Protein AF-X1S6Y7-F1 (afdb_monomer_lite)

Secondary structure (DSSP, 8-state):
-TTTS--SHHHHHHHHHHHHHHHHHHHHHHHHHHHHHHHHTT-TTGGGS-HHHHHHHHHHHS--STTHHHHHHHHTSHHHHHHHHHHHHHHHHHHHHHHHHHH---PPPHHHHHHHHHTT-S-HHHHHHHHHHTT--HHHHHHHHHHTS-PPPHHHHHHHHHHHS-TT-THHHHHHH----HHHHHHHHHHTS----HHHHHHHT-

Organism: NCBI:txid412755

Radius of gyration: 36.01 Å; chains: 1; bounding box: 100×39×88 Å

pLDDT: mean 74.89, std 16.13, range [44.72, 95.88]

Foldseek 3Di:
DLLVPNPDPVSVVVNVVVVVLQVVQVVVCVVCLVVLLVVLVPQPPLVVDDPVLSVVSVCSNPVPDDCVVVLVVVCVDPVSVVVVCVSCVVSVVSVVVVCCVVVVLDADALVVLLVCVVVVNDDPVVSCVRVVSVPDDPVRSVVVSVVPPDDDDLLVQLLVLLVPHPVVCSPVSSVVRDDDDPVCVVVSNVVNDDDDDPVNVVVVVD

Sequence (206 aa):
MGVKSPETYGDYYWAMRVEADKVFDESIEDALSPLFSGLLSDIPDISELSAGTQNFIRTLAEPHSAGLAGFLQLTGAELGAELLKGALAPARAMLHRLNMSRSRETWLTSAEAITLSLRKKIPDEFFYELTAAEGYEDILADFKHESMQPYPSIPEIFTYARYHGDPYAPATEVWEHYDVAERDFGLWEWLGLQRLSTLQVQQMFR

Structure (mmCIF, N/CA/C/O backbone):
data_AF-X1S6Y7-F1
#
_entry.id   AF-X1S6Y7-F1
#
loop_
_atom_site.group_PDB
_atom_site.id
_atom_site.type_symbol
_atom_site.label_atom_id
_atom_site.label_alt_id
_atom_site.label_comp_id
_atom_site.label_asym_id
_atom_site.label_entity_id
_atom_site.label_seq_id
_atom_site.pdbx_PDB_ins_code
_atom_site.Cartn_x
_atom_site.Cartn_y
_atom_site.Cartn_z
_atom_site.occupancy
_atom_site.B_iso_or_equiv
_atom_site.auth_seq_id
_atom_site.auth_comp_id
_atom_site.auth_asym_id
_atom_site.auth_atom_id
_atom_site.pdbx_PDB_model_num
ATOM 1 N N . MET A 1 1 ? -40.417 18.924 51.922 1.00 50.25 1 MET A N 1
ATOM 2 C CA . MET A 1 1 ? -41.272 18.050 52.753 1.00 50.25 1 MET A CA 1
ATOM 3 C C . MET A 1 1 ? -42.424 17.411 51.966 1.00 50.25 1 MET A C 1
ATOM 5 O O . MET A 1 1 ? -42.792 16.312 52.342 1.00 50.25 1 MET A O 1
ATOM 9 N N . GLY A 1 2 ? -42.881 17.966 50.830 1.00 52.53 2 GLY A N 1
ATOM 10 C CA . GLY A 1 2 ? -44.025 17.424 50.066 1.00 52.53 2 GLY A CA 1
ATOM 11 C C . GLY A 1 2 ? -43.895 16.012 49.464 1.00 52.53 2 GLY A C 1
ATOM 12 O O . GLY A 1 2 ? -44.887 15.310 49.387 1.00 52.53 2 GLY A O 1
ATOM 13 N N . VAL A 1 3 ? -42.697 15.526 49.105 1.00 52.09 3 VAL A N 1
ATOM 14 C CA . VAL A 1 3 ? -42.542 14.160 48.534 1.00 52.09 3 VAL A CA 1
ATOM 15 C C . VAL A 1 3 ? -42.539 13.059 49.605 1.00 52.09 3 VAL A C 1
ATOM 17 O O . VAL A 1 3 ? -42.976 11.946 49.352 1.00 52.09 3 VAL A O 1
ATOM 20 N N . LYS A 1 4 ? -42.031 13.351 50.810 1.00 54.78 4 LYS A N 1
ATOM 21 C CA . LYS A 1 4 ? -41.928 12.370 51.911 1.00 54.78 4 LYS A CA 1
ATOM 22 C C . LYS A 1 4 ? -43.168 12.344 52.812 1.00 54.78 4 LYS A C 1
ATOM 24 O O . LYS A 1 4 ? -43.367 11.374 53.530 1.00 54.78 4 LYS A O 1
ATOM 29 N N . SER A 1 5 ? -43.951 13.420 52.802 1.00 52.75 5 SER A N 1
ATOM 30 C CA . SER A 1 5 ? -45.203 13.569 53.544 1.00 52.75 5 SER A CA 1
ATOM 31 C C . SER A 1 5 ? -46.116 14.509 52.747 1.00 52.75 5 SER A C 1
ATOM 33 O O . SER A 1 5 ? -46.092 15.717 52.992 1.00 52.75 5 SER A O 1
ATOM 35 N N . PRO A 1 6 ? -46.831 14.002 51.725 1.00 61.31 6 PRO A N 1
ATOM 36 C CA . PRO A 1 6 ? -47.686 14.833 50.884 1.00 61.31 6 PRO A CA 1
ATOM 37 C C . PRO A 1 6 ? -48.912 15.312 51.670 1.00 61.31 6 PRO A C 1
ATOM 39 O O . PRO A 1 6 ? -49.710 14.505 52.141 1.00 61.31 6 PRO A O 1
ATOM 42 N N . GLU A 1 7 ? -49.061 16.629 51.816 1.00 61.31 7 GLU A N 1
ATOM 43 C CA . GLU A 1 7 ? -50.177 17.256 52.547 1.00 61.31 7 GLU A CA 1
ATOM 44 C C . GLU A 1 7 ? -51.248 17.814 51.600 1.00 61.31 7 GLU A C 1
ATOM 46 O O . GLU A 1 7 ? -52.410 17.967 51.978 1.00 61.31 7 GLU A O 1
ATOM 51 N N . THR A 1 8 ? -50.879 18.087 50.347 1.00 66.94 8 THR A N 1
ATOM 52 C CA . THR A 1 8 ? -51.785 18.591 49.313 1.00 66.94 8 THR A CA 1
ATOM 53 C C . THR A 1 8 ? -51.863 17.639 48.121 1.00 66.94 8 THR A C 1
ATOM 55 O O . THR A 1 8 ? -50.970 16.827 47.880 1.00 66.94 8 THR A O 1
ATOM 58 N N . TYR A 1 9 ? -52.925 17.758 47.319 1.00 54.94 9 TYR A N 1
ATOM 59 C CA . TYR A 1 9 ? -53.060 16.986 46.078 1.00 54.94 9 TYR A CA 1
ATOM 60 C C . TYR A 1 9 ? -51.899 17.242 45.097 1.00 54.94 9 TYR A C 1
ATOM 62 O O . TYR A 1 9 ? -51.456 16.323 44.413 1.00 54.94 9 TYR A O 1
ATOM 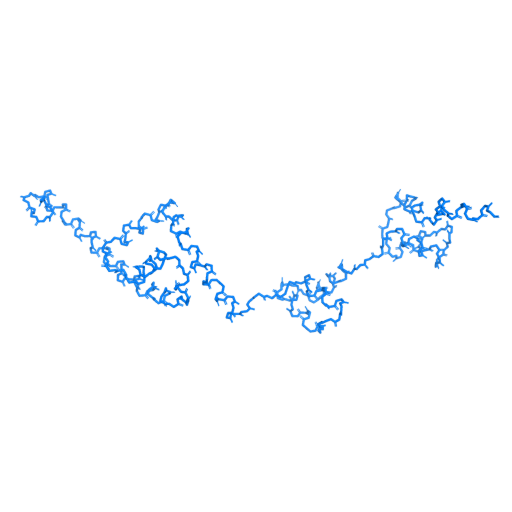70 N N . GLY A 1 10 ? -51.365 18.469 45.063 1.00 48.75 10 GLY A N 1
ATOM 71 C CA . GLY A 1 10 ? -50.189 18.809 44.257 1.00 48.75 10 GLY A CA 1
ATOM 72 C C . GLY A 1 10 ? -48.916 18.113 44.743 1.00 48.75 10 GLY A C 1
ATOM 73 O O . GLY A 1 10 ? -48.144 17.617 43.924 1.00 48.75 10 GLY A O 1
ATOM 74 N N . ASP A 1 11 ? -48.736 17.999 46.062 1.00 50.59 11 ASP A N 1
ATOM 75 C CA . ASP A 1 11 ? -47.621 17.253 46.654 1.00 50.59 11 ASP A CA 1
ATOM 76 C C . ASP A 1 11 ? -47.738 15.750 46.390 1.00 50.59 11 ASP A C 1
ATOM 78 O O . ASP A 1 11 ? -46.742 15.110 46.065 1.00 50.59 11 ASP A O 1
ATOM 82 N N . TYR A 1 12 ? -48.952 15.195 46.465 1.00 53.16 12 TYR A N 1
ATOM 83 C CA . TYR A 1 12 ? -49.217 13.791 46.148 1.00 53.16 12 TYR A CA 1
ATOM 84 C C . TYR A 1 12 ? -48.953 13.481 44.671 1.00 53.16 12 TYR A C 1
ATOM 86 O O . TYR A 1 12 ? -48.248 12.527 44.361 1.00 53.16 12 TYR A O 1
ATOM 94 N N . TYR A 1 13 ? -49.451 14.310 43.749 1.00 47.00 13 TYR A N 1
ATOM 95 C CA . TYR A 1 13 ? -49.200 14.141 42.315 1.00 47.00 13 TYR A CA 1
ATOM 96 C C . TYR A 1 13 ? -47.703 14.212 41.985 1.00 47.00 13 TYR A C 1
ATOM 98 O O . TYR A 1 13 ? -47.195 13.416 41.196 1.00 47.00 13 TYR A O 1
ATOM 106 N N . TRP A 1 14 ? -46.978 15.135 42.619 1.00 44.72 14 TRP A N 1
ATOM 107 C CA . TRP A 1 14 ? -45.533 15.245 42.455 1.00 44.72 14 TRP A CA 1
ATOM 108 C C . TRP A 1 14 ? -44.780 14.056 43.066 1.00 44.72 14 TRP A C 1
ATOM 110 O O . TRP A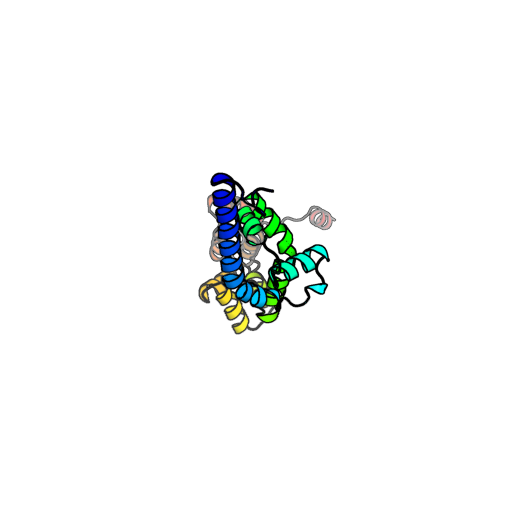 1 14 ? -43.856 13.537 42.444 1.00 44.72 14 TRP A O 1
ATOM 120 N N . ALA A 1 15 ? -45.198 13.576 44.240 1.00 53.88 15 ALA A N 1
ATOM 121 C CA . ALA A 1 15 ? -44.629 12.390 44.876 1.00 53.88 15 ALA A CA 1
ATOM 122 C C . ALA A 1 15 ? -44.826 11.131 44.019 1.00 53.88 15 ALA A C 1
ATOM 124 O O . ALA A 1 15 ? -43.857 10.424 43.756 1.00 53.88 15 ALA A O 1
ATOM 125 N N . MET A 1 16 ? -46.042 10.914 43.506 1.00 53.16 16 MET A N 1
ATOM 126 C CA . MET A 1 16 ? -46.370 9.789 42.624 1.00 53.16 16 MET A CA 1
ATOM 127 C C . MET A 1 16 ? -45.608 9.845 41.299 1.00 53.16 16 MET A C 1
ATOM 129 O O . MET A 1 16 ? -45.254 8.808 40.748 1.00 53.16 16 MET A O 1
ATOM 133 N N . ARG A 1 17 ? -45.326 11.046 40.779 1.00 45.50 17 ARG A N 1
ATOM 134 C CA . ARG A 1 17 ? -44.496 11.212 39.580 1.00 45.50 17 ARG A CA 1
ATOM 135 C C . ARG A 1 17 ? -43.037 10.834 39.837 1.00 45.50 17 ARG A C 1
ATOM 137 O O . ARG A 1 17 ? -42.470 10.091 39.052 1.00 45.50 17 ARG A O 1
ATOM 144 N N . VAL A 1 18 ? -42.466 11.270 40.961 1.00 60.31 18 VAL A N 1
ATOM 145 C CA . VAL A 1 18 ? -41.110 10.872 41.386 1.00 60.31 18 VAL A CA 1
ATOM 146 C C . VAL A 1 18 ? -41.023 9.365 41.654 1.00 60.31 18 VAL A C 1
ATOM 148 O O . VAL A 1 18 ? -39.987 8.753 41.421 1.00 60.31 18 VAL A O 1
ATOM 151 N N . GLU A 1 19 ? -42.094 8.757 42.157 1.00 57.53 19 GLU A N 1
ATOM 152 C CA . GLU A 1 19 ? -42.178 7.313 42.375 1.00 57.53 19 GLU A CA 1
ATOM 153 C C . GLU A 1 19 ? -42.286 6.538 41.053 1.00 57.53 19 GLU A C 1
ATOM 155 O O . GLU A 1 19 ? -41.586 5.547 40.875 1.00 57.53 19 GLU A O 1
ATO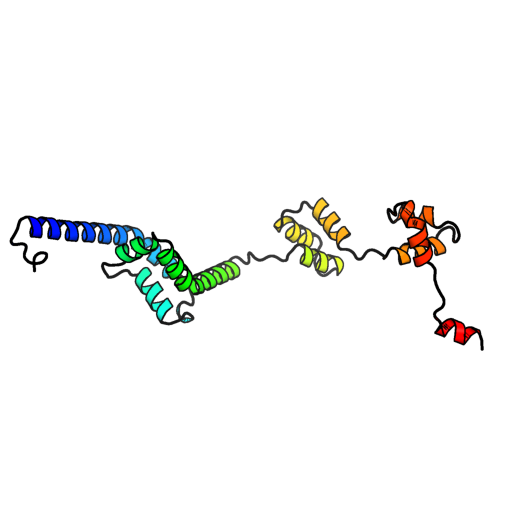M 160 N N . ALA A 1 20 ? -43.066 7.031 40.087 1.00 47.78 20 ALA A N 1
ATOM 161 C CA . ALA A 1 20 ? -43.131 6.464 38.741 1.00 47.78 20 ALA A CA 1
ATOM 162 C C . ALA A 1 20 ? -41.785 6.549 38.001 1.00 47.78 20 ALA A C 1
ATOM 164 O O . ALA A 1 20 ? -41.395 5.581 37.351 1.00 47.78 20 ALA A O 1
ATOM 165 N N . ASP A 1 21 ? -41.061 7.664 38.143 1.00 52.06 21 ASP A N 1
ATOM 166 C CA . ASP A 1 21 ? -39.723 7.830 37.565 1.00 52.06 21 ASP A CA 1
ATOM 167 C C . ASP A 1 21 ? -38.730 6.818 38.175 1.00 52.06 21 ASP A C 1
ATOM 169 O O . ASP A 1 21 ? -37.985 6.176 37.443 1.00 52.06 21 ASP A O 1
ATOM 173 N N . LYS A 1 22 ? -38.783 6.567 39.492 1.00 60.41 22 LYS A N 1
ATOM 174 C CA . LYS A 1 22 ? -37.958 5.527 40.142 1.00 60.41 22 LYS A CA 1
ATOM 175 C C . LYS A 1 22 ? -38.272 4.116 39.660 1.00 60.41 22 LYS A C 1
ATOM 177 O O . LYS A 1 22 ? -37.355 3.351 39.406 1.00 60.41 22 LYS A O 1
ATOM 182 N N . VAL A 1 23 ? -39.553 3.771 39.539 1.00 56.53 23 VAL A N 1
ATOM 183 C CA . VAL A 1 23 ? -39.973 2.444 39.057 1.00 56.53 23 VAL A CA 1
ATOM 184 C C . VAL A 1 23 ? -39.541 2.237 37.604 1.00 56.53 23 VAL A C 1
ATOM 186 O O . VAL A 1 23 ? -39.152 1.139 37.213 1.00 56.53 23 VAL A O 1
ATOM 189 N N . PHE A 1 24 ? -39.584 3.297 36.796 1.00 52.81 24 PHE A N 1
ATOM 190 C CA . PHE A 1 24 ? -39.089 3.261 35.427 1.00 52.81 24 PHE A CA 1
ATOM 191 C C . PHE A 1 24 ? -37.563 3.072 35.384 1.00 52.81 24 PHE A C 1
ATOM 193 O O . PHE A 1 24 ? -37.084 2.213 34.643 1.00 52.81 24 PHE A O 1
ATOM 200 N N . ASP A 1 25 ? -36.818 3.789 36.228 1.00 57.41 25 ASP A N 1
ATOM 201 C CA . ASP A 1 25 ? -35.365 3.654 36.372 1.00 57.41 25 ASP A CA 1
ATOM 202 C C . ASP A 1 25 ? -34.959 2.241 36.823 1.00 57.41 25 ASP A C 1
ATOM 204 O O . ASP A 1 25 ? -34.110 1.618 36.186 1.00 57.41 25 ASP A O 1
ATOM 208 N N . GLU A 1 26 ? -35.623 1.697 37.847 1.00 64.00 26 GLU A N 1
ATOM 209 C CA . GLU A 1 26 ? -35.424 0.326 38.342 1.00 64.00 26 GLU A CA 1
ATOM 210 C C . GLU A 1 26 ? -35.704 -0.710 37.241 1.00 64.00 26 GLU A C 1
ATOM 212 O O . GLU A 1 26 ? -34.938 -1.653 37.065 1.00 64.00 26 GLU A O 1
ATOM 217 N N . SER A 1 27 ? -36.743 -0.505 36.422 1.00 57.00 27 SER A N 1
ATOM 218 C CA . SER A 1 27 ? -37.071 -1.422 35.320 1.00 57.00 27 SER A CA 1
ATOM 219 C C . SER A 1 27 ? -36.039 -1.421 34.182 1.00 57.00 27 SER A C 1
ATOM 221 O O . SER A 1 27 ? -35.796 -2.459 33.562 1.00 57.00 27 SER A O 1
ATOM 223 N N . ILE A 1 28 ? -35.415 -0.271 33.901 1.00 56.41 28 ILE A N 1
ATOM 224 C CA . ILE A 1 28 ? -34.335 -0.151 32.911 1.00 56.41 28 ILE A CA 1
ATOM 225 C C . ILE A 1 28 ? -33.048 -0.768 33.462 1.00 56.41 28 ILE A C 1
ATOM 227 O O . ILE A 1 28 ? -32.347 -1.472 32.731 1.00 56.41 28 ILE A O 1
ATOM 231 N N . GLU A 1 29 ? -32.749 -0.526 34.740 1.00 60.69 29 GLU A N 1
ATOM 232 C CA . GLU A 1 29 ? -31.619 -1.133 35.440 1.00 60.69 29 GLU A CA 1
ATOM 233 C C . GLU A 1 29 ? -31.757 -2.662 35.459 1.00 60.69 29 GLU A C 1
ATOM 235 O O . GLU A 1 29 ? -30.834 -3.342 35.016 1.00 60.69 29 GLU A O 1
ATOM 240 N N . ASP A 1 30 ? -32.911 -3.224 35.818 1.00 63.41 30 ASP A N 1
ATOM 241 C CA . ASP A 1 30 ? -33.148 -4.676 35.797 1.00 63.41 30 ASP A CA 1
ATOM 242 C C . ASP A 1 30 ? -33.007 -5.285 34.390 1.00 63.41 30 ASP A C 1
ATOM 244 O O . ASP A 1 30 ? -32.485 -6.392 34.228 1.00 63.41 30 ASP A O 1
ATOM 248 N N . ALA A 1 31 ? -33.440 -4.564 33.352 1.00 58.72 31 ALA A N 1
ATOM 249 C CA . ALA A 1 31 ? -33.365 -5.040 31.972 1.00 58.72 31 ALA A CA 1
ATOM 250 C C . ALA A 1 31 ? -31.938 -5.010 31.394 1.00 58.72 31 ALA A C 1
ATOM 252 O O . ALA A 1 31 ? -31.574 -5.884 30.604 1.00 58.72 31 ALA A O 1
ATOM 253 N N . LEU A 1 32 ? -31.129 -4.007 31.754 1.00 57.03 32 LEU A N 1
ATOM 254 C CA . LEU A 1 32 ? -29.806 -3.779 31.162 1.00 57.03 32 LEU A CA 1
ATOM 255 C C . LEU A 1 32 ? -28.644 -4.290 32.022 1.00 57.03 32 LEU A C 1
ATOM 257 O O . LEU A 1 32 ? -27.597 -4.636 31.469 1.00 57.03 32 LEU A O 1
ATOM 261 N N . SER A 1 33 ? -28.810 -4.382 33.344 1.00 60.97 33 SER A N 1
ATOM 262 C CA . SER A 1 33 ? -27.752 -4.824 34.268 1.00 60.97 33 SER A CA 1
ATOM 263 C C . SER A 1 33 ? -27.159 -6.187 33.909 1.00 60.97 33 SER A C 1
ATOM 265 O O . SER A 1 33 ? -25.934 -6.295 33.895 1.00 60.97 33 SER A O 1
ATOM 267 N N . PRO A 1 34 ? -27.946 -7.218 33.535 1.00 63.03 34 PRO A N 1
ATOM 268 C CA . PRO A 1 34 ? -27.376 -8.508 33.144 1.00 63.03 34 PRO A CA 1
ATOM 269 C C . PRO A 1 34 ? -26.492 -8.422 31.888 1.00 63.03 34 PRO A C 1
ATOM 271 O O . PRO A 1 34 ? -25.506 -9.149 31.777 1.00 63.03 34 PRO A O 1
ATOM 274 N N . LEU A 1 35 ? -26.816 -7.520 30.951 1.00 59.81 35 LEU A N 1
ATOM 275 C CA . LEU A 1 35 ? -26.062 -7.322 29.708 1.00 59.81 35 LEU A CA 1
ATOM 276 C C . LEU A 1 35 ? -24.744 -6.581 29.959 1.00 59.81 35 LEU A C 1
ATOM 278 O O . LEU A 1 35 ? -23.706 -6.975 29.427 1.00 59.81 35 LEU A O 1
ATOM 282 N N . PHE A 1 36 ? -24.770 -5.528 30.782 1.00 60.03 36 PHE A N 1
ATOM 283 C CA . PHE A 1 36 ? -23.562 -4.791 31.157 1.00 60.03 36 PHE A CA 1
ATOM 284 C C . PHE A 1 36 ? -22.648 -5.609 32.059 1.00 60.03 36 PHE A C 1
ATOM 286 O O . PHE A 1 36 ? -21.441 -5.607 31.835 1.00 60.03 36 PHE A O 1
ATOM 293 N N . SER A 1 37 ? -23.215 -6.340 33.021 1.00 62.50 37 SER A N 1
ATOM 294 C CA . SER A 1 37 ? -22.464 -7.234 33.895 1.00 62.50 37 SER A CA 1
ATOM 295 C C . SER A 1 37 ? -21.666 -8.238 33.065 1.00 62.50 37 SER A C 1
ATOM 297 O O . SER A 1 37 ? -20.447 -8.230 33.161 1.00 62.50 37 SER A O 1
ATOM 299 N N . GLY A 1 38 ? -22.301 -8.978 32.146 1.00 61.16 38 GLY A N 1
ATOM 300 C CA . GLY A 1 38 ? -21.597 -9.964 31.315 1.00 61.16 38 GLY A CA 1
ATOM 301 C C . GLY A 1 38 ? -20.576 -9.377 30.328 1.00 61.16 38 GLY A C 1
ATOM 302 O O . GLY A 1 38 ? -19.554 -10.000 30.062 1.00 61.16 38 GLY A O 1
ATOM 303 N N . LEU A 1 39 ? -20.814 -8.180 29.779 1.00 60.81 39 LEU A N 1
ATOM 304 C CA . LEU A 1 39 ? -19.886 -7.548 28.829 1.00 60.81 39 LEU A CA 1
ATOM 305 C C . LEU A 1 39 ? -18.677 -6.899 29.528 1.00 60.81 39 LEU A C 1
ATOM 307 O O . LEU A 1 39 ? -17.576 -6.883 28.977 1.00 60.81 39 LEU A O 1
ATOM 311 N N . LEU A 1 40 ? -18.889 -6.313 30.711 1.00 62.88 40 LEU A N 1
ATOM 312 C CA . LEU A 1 40 ? -17.894 -5.504 31.418 1.00 62.88 40 LEU A CA 1
ATOM 313 C C . LEU A 1 40 ? -17.129 -6.291 32.491 1.00 62.88 40 LEU A C 1
ATOM 315 O O . LEU A 1 40 ? -15.978 -5.945 32.761 1.00 62.88 40 LEU A O 1
ATOM 319 N N . SER A 1 41 ? -17.713 -7.345 33.079 1.00 64.06 41 SER A N 1
ATOM 320 C CA . SER A 1 41 ? -17.010 -8.244 34.016 1.00 64.06 41 SER A CA 1
ATOM 321 C C . SER A 1 41 ? -15.845 -8.972 33.356 1.00 64.06 41 SER A C 1
ATOM 323 O O . SER A 1 41 ? -14.853 -9.289 34.008 1.00 64.06 41 SER A O 1
ATOM 325 N N . ASP A 1 42 ? -15.972 -9.202 32.052 1.00 60.94 42 ASP A N 1
ATOM 326 C CA . ASP A 1 42 ? -15.071 -10.020 31.253 1.00 60.94 42 ASP A CA 1
ATOM 327 C C . ASP A 1 42 ? -14.002 -9.191 30.537 1.00 60.94 42 ASP A C 1
ATOM 329 O O . ASP A 1 42 ? -13.339 -9.705 29.640 1.00 60.94 42 ASP A O 1
ATOM 333 N N . ILE A 1 43 ? -13.810 -7.916 30.902 1.00 63.22 43 ILE A N 1
ATOM 334 C CA . ILE A 1 43 ? -12.679 -7.116 30.416 1.00 63.22 43 ILE A CA 1
ATOM 335 C C . ILE A 1 43 ? -11.439 -7.526 31.229 1.00 63.22 43 ILE A C 1
ATOM 337 O O . ILE A 1 43 ? -11.312 -7.117 32.389 1.00 63.22 43 ILE A O 1
ATOM 341 N N . PRO A 1 44 ? -10.501 -8.323 30.679 1.00 60.28 44 PRO A N 1
ATOM 342 C CA . PRO A 1 44 ? -9.267 -8.607 31.388 1.00 60.28 44 PRO A CA 1
ATOM 343 C C . PRO A 1 44 ? -8.435 -7.329 31.515 1.00 60.28 44 PRO A C 1
ATOM 345 O O . PRO A 1 44 ? -8.548 -6.395 30.720 1.00 60.28 44 PRO A O 1
ATOM 348 N N . ASP A 1 45 ? -7.614 -7.299 32.559 1.00 66.31 45 ASP A N 1
ATOM 349 C CA . ASP A 1 45 ? -6.669 -6.221 32.841 1.00 66.31 45 ASP A CA 1
ATOM 350 C C . ASP A 1 45 ? -7.310 -4.849 33.151 1.00 66.31 45 ASP A C 1
ATOM 352 O O . ASP A 1 45 ? -6.626 -3.830 33.109 1.00 66.31 45 ASP A O 1
ATOM 356 N N . ILE A 1 46 ? -8.587 -4.789 33.585 1.00 62.25 46 ILE A N 1
ATOM 357 C CA . ILE A 1 46 ? -9.208 -3.553 34.135 1.00 62.25 46 ILE A CA 1
ATOM 358 C C . ILE A 1 46 ? -8.294 -2.870 35.168 1.00 62.25 46 ILE A C 1
ATOM 360 O O . ILE A 1 46 ? -8.275 -1.643 35.258 1.00 62.25 46 ILE A O 1
ATOM 364 N N . SER A 1 47 ? -7.516 -3.643 35.930 1.00 65.81 47 SER A N 1
ATOM 365 C CA . SER A 1 47 ? -6.553 -3.140 36.915 1.00 65.81 47 SER A CA 1
ATOM 366 C C . SER A 1 47 ? -5.476 -2.206 36.345 1.00 65.81 47 SER A C 1
ATOM 368 O O . SER A 1 47 ? -4.872 -1.466 37.119 1.00 65.81 47 SER A O 1
ATOM 370 N N . GLU A 1 48 ? -5.229 -2.213 35.032 1.00 68.12 48 GLU A N 1
ATOM 371 C CA . GLU A 1 48 ? -4.277 -1.315 34.360 1.00 68.12 48 GLU A CA 1
ATOM 372 C C . GLU A 1 48 ? -4.867 0.072 34.049 1.00 68.12 48 GLU A C 1
ATOM 374 O O . GLU A 1 48 ? -4.135 1.012 33.732 1.00 68.12 48 GLU A O 1
ATOM 379 N N . LEU A 1 49 ? -6.190 0.231 34.149 1.00 65.50 49 LEU A N 1
ATOM 380 C CA . LEU A 1 49 ? -6.870 1.503 33.910 1.00 65.50 49 LEU A CA 1
ATOM 381 C C . LEU A 1 49 ? -6.693 2.470 35.088 1.00 65.50 49 LEU A C 1
ATOM 383 O O . LEU A 1 49 ? -6.383 2.075 36.209 1.00 65.50 49 LEU A O 1
ATOM 387 N N . SER A 1 50 ? -6.951 3.763 34.872 1.00 63.78 50 SER A N 1
ATOM 388 C CA . SER A 1 50 ? -6.969 4.729 35.979 1.00 63.78 50 SER A CA 1
ATOM 389 C C . SER A 1 50 ? -8.044 4.356 37.011 1.00 63.78 50 SER A C 1
ATOM 391 O O . SER A 1 50 ? -9.121 3.885 36.640 1.00 63.78 50 SER A O 1
ATOM 393 N N . ALA A 1 51 ? -7.797 4.604 38.301 1.00 69.88 51 ALA A N 1
ATOM 394 C CA . ALA A 1 51 ? -8.734 4.241 39.372 1.00 69.88 51 ALA A CA 1
ATOM 395 C C . ALA A 1 51 ? -10.155 4.811 39.161 1.00 69.88 51 ALA A C 1
ATOM 397 O O . ALA A 1 51 ? -11.144 4.154 39.479 1.00 69.88 51 ALA A O 1
ATOM 398 N N . GLY A 1 52 ? -10.270 6.006 38.566 1.00 63.12 52 GLY A N 1
ATOM 399 C CA . GLY A 1 52 ? -11.561 6.603 38.210 1.00 63.12 52 GLY A CA 1
ATOM 400 C C . GLY A 1 52 ? -12.308 5.811 37.132 1.00 63.12 52 GLY A C 1
ATOM 401 O O . GLY A 1 52 ? -13.505 5.574 37.264 1.00 63.12 52 GLY A O 1
ATOM 402 N N . THR A 1 53 ? -11.599 5.337 36.107 1.00 62.16 53 THR A N 1
ATOM 403 C CA . THR A 1 53 ? -12.161 4.498 35.037 1.00 62.16 53 THR A CA 1
ATOM 404 C C . THR A 1 53 ? -12.548 3.111 35.554 1.00 62.16 53 THR A C 1
ATOM 406 O O . THR A 1 53 ? -13.597 2.596 35.185 1.00 62.16 53 THR A O 1
ATOM 409 N N . GLN A 1 54 ? -11.744 2.526 36.449 1.00 66.44 54 GLN A N 1
ATOM 410 C CA . GLN A 1 54 ? -12.062 1.245 37.089 1.00 66.44 54 GLN A CA 1
ATOM 411 C C . GLN A 1 54 ? -13.343 1.330 37.920 1.00 66.44 54 GLN A C 1
ATOM 413 O O . GLN A 1 54 ? -14.218 0.474 37.796 1.00 66.44 54 GLN A O 1
ATOM 418 N N . ASN A 1 55 ? -13.466 2.379 38.739 1.00 70.12 55 ASN A N 1
ATOM 419 C CA . ASN A 1 55 ? -14.668 2.617 39.531 1.00 70.12 55 ASN A CA 1
ATOM 420 C C . ASN A 1 55 ? -15.879 2.843 38.629 1.00 70.12 55 ASN A C 1
ATOM 422 O O . ASN A 1 55 ? -16.929 2.270 38.878 1.00 70.12 55 ASN A O 1
ATOM 426 N N . PHE A 1 56 ? -15.724 3.610 37.551 1.00 68.06 56 PHE A N 1
ATOM 427 C CA . PHE A 1 56 ? -16.798 3.844 36.592 1.00 68.06 56 PHE A CA 1
ATOM 428 C C . PHE A 1 56 ? -17.293 2.551 35.921 1.00 68.06 56 PHE A C 1
ATOM 430 O O . PHE A 1 56 ? -18.492 2.292 35.913 1.00 68.06 56 PHE A O 1
ATOM 437 N N . ILE A 1 57 ? -16.384 1.709 35.414 1.00 66.81 57 ILE A N 1
ATOM 438 C CA . ILE A 1 57 ? -16.731 0.425 34.777 1.00 66.81 57 ILE A CA 1
ATOM 439 C C . ILE A 1 57 ? -17.404 -0.518 35.775 1.00 66.81 57 ILE A C 1
ATOM 441 O O . ILE A 1 57 ? -18.390 -1.161 35.433 1.00 66.81 57 ILE A O 1
ATOM 445 N N . ARG A 1 58 ? -16.910 -0.570 37.017 1.00 69.94 58 ARG A N 1
ATOM 446 C CA . ARG A 1 58 ? -17.495 -1.406 38.071 1.00 69.94 58 ARG A CA 1
ATOM 447 C C . ARG A 1 58 ? -18.900 -0.938 38.452 1.00 69.94 58 ARG A C 1
ATOM 449 O O . ARG A 1 58 ? -19.792 -1.765 38.560 1.00 69.94 58 ARG A O 1
ATOM 456 N N . THR A 1 59 ? -19.116 0.372 38.565 1.00 68.69 59 THR A N 1
ATOM 457 C CA . THR A 1 59 ? -20.444 0.959 38.809 1.00 68.69 59 THR A CA 1
ATOM 458 C C . THR A 1 59 ? -21.417 0.704 37.654 1.00 68.69 59 THR A C 1
ATOM 460 O O . THR A 1 59 ? -22.610 0.567 37.890 1.00 68.69 59 THR A O 1
ATOM 463 N N . LEU A 1 60 ? -20.934 0.623 36.409 1.00 65.75 60 LEU A N 1
ATOM 464 C CA . LEU A 1 60 ? -21.763 0.232 35.262 1.00 65.75 60 LEU A CA 1
ATOM 465 C C . LEU A 1 60 ? -22.054 -1.276 35.215 1.00 65.75 60 LEU A C 1
ATOM 467 O O . LEU A 1 60 ? -23.114 -1.669 34.739 1.00 65.75 60 LEU A O 1
ATOM 471 N N . ALA A 1 61 ? -21.121 -2.115 35.672 1.00 63.44 61 ALA A N 1
ATOM 472 C CA . ALA A 1 61 ? -21.291 -3.568 35.735 1.00 63.44 61 ALA A CA 1
ATOM 473 C C . ALA A 1 61 ? -22.221 -4.005 36.883 1.00 63.44 61 ALA A C 1
ATOM 475 O O . ALA A 1 61 ? -22.896 -5.026 36.769 1.00 63.44 61 ALA A O 1
ATOM 476 N N . GLU A 1 62 ? -22.257 -3.226 37.966 1.00 65.12 62 GLU A N 1
ATOM 477 C CA . GLU A 1 62 ? -23.094 -3.424 39.152 1.00 65.12 62 GLU A CA 1
ATOM 478 C C . GLU A 1 62 ? -23.781 -2.094 39.535 1.00 65.12 62 GLU A C 1
ATOM 480 O O . GLU A 1 62 ? -23.359 -1.415 40.482 1.00 65.12 62 GLU A O 1
ATOM 485 N N . PRO A 1 63 ? -24.818 -1.665 38.792 1.00 59.00 63 PRO A N 1
ATOM 486 C CA . PRO A 1 63 ? -25.527 -0.428 39.097 1.00 59.00 63 PRO A CA 1
ATOM 487 C C . PRO A 1 63 ? -26.350 -0.616 40.378 1.00 59.00 63 PRO A C 1
ATOM 489 O O . PRO A 1 63 ? -27.423 -1.204 40.383 1.00 59.00 63 PRO A O 1
ATOM 492 N N . HIS A 1 64 ? -25.820 -0.136 41.502 1.00 53.75 64 HIS A N 1
ATOM 493 C CA . HIS A 1 64 ? -26.466 -0.229 42.818 1.00 53.75 64 HIS A CA 1
ATOM 494 C C . HIS A 1 64 ? -27.105 1.090 43.290 1.00 53.75 64 HIS A C 1
ATOM 496 O O . HIS A 1 64 ? -27.343 1.266 44.487 1.00 53.75 64 HIS A O 1
ATOM 502 N N . SER A 1 65 ? -27.387 2.045 42.397 1.00 51.53 65 SER A N 1
ATOM 503 C CA . SER A 1 65 ? -28.053 3.289 42.801 1.00 51.53 65 SER A CA 1
ATOM 504 C C . SER A 1 65 ? -28.877 3.938 41.696 1.00 51.53 65 SER A C 1
ATOM 506 O O . SER A 1 65 ? -28.341 4.207 40.621 1.00 51.53 65 SER A O 1
ATOM 508 N N . ALA A 1 66 ? -30.101 4.342 42.056 1.00 51.69 66 ALA A N 1
ATOM 509 C CA . ALA A 1 66 ? -30.958 5.227 41.274 1.00 51.69 66 ALA A CA 1
ATOM 510 C C . ALA A 1 66 ? -30.168 6.448 40.769 1.00 51.69 66 ALA A C 1
ATOM 512 O O . ALA A 1 66 ? -29.736 7.301 41.553 1.00 51.69 66 ALA A O 1
ATOM 513 N N . GLY A 1 67 ? -29.942 6.500 39.458 1.00 54.56 67 GLY A N 1
ATOM 514 C CA . GLY A 1 67 ? -29.137 7.540 38.816 1.00 54.56 67 GLY A CA 1
ATOM 515 C C . GLY A 1 67 ? -28.504 7.118 37.493 1.00 54.56 67 GLY A C 1
ATOM 516 O O . GLY A 1 67 ? -28.144 7.996 36.704 1.00 54.56 67 GLY A O 1
ATOM 517 N N . LEU A 1 68 ? -28.422 5.812 37.203 1.00 58.84 68 LEU A N 1
ATOM 518 C CA . LEU A 1 68 ? -27.980 5.328 35.894 1.00 58.84 68 LEU A CA 1
ATOM 519 C C . LEU A 1 68 ? -28.916 5.832 34.794 1.00 58.84 68 LEU A C 1
ATOM 521 O O . LEU A 1 68 ? -28.445 6.311 33.770 1.00 58.84 68 LEU A O 1
ATOM 525 N N . ALA A 1 69 ? -30.226 5.806 35.023 1.00 53.72 69 ALA A N 1
ATOM 526 C CA . ALA A 1 69 ? -31.208 6.299 34.064 1.00 53.72 69 ALA A CA 1
ATOM 527 C C . ALA A 1 69 ? -31.108 7.815 33.812 1.00 53.72 69 ALA A C 1
ATOM 529 O O . ALA A 1 69 ? -31.187 8.249 32.664 1.00 53.72 69 ALA A O 1
ATOM 530 N N . GLY A 1 70 ? -30.833 8.624 34.843 1.00 57.00 70 GLY A N 1
ATOM 531 C CA . GLY A 1 70 ? -30.555 10.059 34.690 1.00 57.00 70 GLY A CA 1
ATOM 532 C C . GLY A 1 70 ? -29.246 10.338 33.938 1.00 57.00 70 GLY A C 1
ATOM 533 O O . GLY A 1 70 ? -29.172 11.245 33.109 1.00 57.00 70 GLY A O 1
ATOM 534 N N . PHE A 1 71 ? -28.217 9.519 34.166 1.00 57.22 71 PHE A N 1
ATOM 535 C CA . PHE A 1 71 ? -26.979 9.557 33.391 1.00 57.22 71 PHE A CA 1
ATOM 536 C C . PHE A 1 71 ? -27.197 9.108 31.936 1.00 57.22 71 PHE A C 1
ATOM 538 O O . PHE A 1 71 ? -26.724 9.776 31.020 1.00 57.22 71 PHE A O 1
ATOM 545 N N . LEU A 1 72 ? -27.980 8.053 31.697 1.00 56.25 72 LEU A N 1
ATOM 546 C CA . LEU A 1 72 ? -28.348 7.576 30.362 1.00 56.25 72 LEU A CA 1
ATOM 547 C C . LEU A 1 72 ? -29.200 8.608 29.604 1.00 56.25 72 LEU A C 1
ATOM 549 O O . LEU A 1 72 ? -28.958 8.855 28.422 1.00 56.25 72 LEU A O 1
ATOM 553 N N . GLN A 1 73 ? -30.126 9.292 30.282 1.00 54.94 73 GLN A N 1
ATOM 554 C CA . GLN A 1 73 ? -30.849 10.438 29.723 1.00 54.94 73 GLN A CA 1
ATOM 555 C C . GLN A 1 73 ? -29.894 11.559 29.297 1.00 54.94 73 GLN A C 1
ATOM 557 O O . GLN A 1 73 ? -30.047 12.105 28.205 1.00 54.94 73 GLN A O 1
ATOM 562 N N . LEU A 1 74 ? -28.875 11.871 30.107 1.00 54.47 74 LEU A N 1
ATOM 563 C CA . LEU A 1 74 ? -27.835 12.840 29.744 1.00 54.47 74 LEU A CA 1
ATOM 564 C C . LEU A 1 74 ? -26.964 12.354 28.576 1.00 54.47 74 LEU A C 1
ATOM 566 O O . LEU A 1 74 ? -26.566 13.173 27.751 1.00 54.47 74 LEU A O 1
ATOM 570 N N . THR A 1 75 ? -26.706 11.048 28.446 1.00 54.09 75 THR A N 1
ATOM 571 C CA . THR A 1 75 ? -26.029 10.482 27.261 1.00 54.09 75 THR A CA 1
ATOM 572 C C . THR A 1 75 ? -26.888 10.499 25.996 1.00 54.09 75 THR A C 1
ATOM 574 O O . THR A 1 75 ? -26.347 10.374 24.902 1.00 54.09 75 THR A O 1
ATOM 577 N N . GLY A 1 76 ? -28.202 10.719 26.116 1.00 52.59 76 GLY A N 1
ATOM 578 C CA . GLY A 1 76 ? -29.065 11.058 24.982 1.00 52.59 76 GLY A CA 1
ATOM 579 C C . GLY A 1 76 ? -28.765 12.443 24.389 1.00 52.59 76 GLY A C 1
ATOM 580 O O . GLY A 1 76 ? -29.131 12.706 23.245 1.00 52.59 76 GLY A O 1
ATOM 581 N N . ALA A 1 77 ? -28.073 13.316 25.133 1.00 58.56 77 ALA A N 1
ATOM 582 C CA . ALA A 1 77 ? -27.536 14.578 24.637 1.00 58.56 77 ALA A CA 1
ATOM 583 C C . ALA A 1 77 ? -26.077 14.417 24.168 1.00 58.56 77 ALA A C 1
ATOM 585 O O . ALA A 1 77 ? -25.270 13.732 24.798 1.00 58.56 77 ALA A O 1
ATOM 586 N N . GLU A 1 78 ? -25.716 15.114 23.088 1.00 55.06 78 GLU A N 1
ATOM 587 C CA . GLU A 1 78 ? -24.415 15.003 22.401 1.00 55.06 78 GLU A CA 1
ATOM 588 C C . GLU A 1 78 ? -23.205 15.207 23.337 1.00 55.06 78 GLU A C 1
ATOM 590 O O . GLU A 1 78 ? -22.218 14.477 23.263 1.00 55.06 78 GLU A O 1
ATOM 595 N N . LEU A 1 79 ? -23.313 16.132 24.297 1.00 52.59 79 LEU A N 1
ATOM 596 C CA . LEU A 1 79 ? -22.259 16.411 25.278 1.00 52.59 79 LEU A CA 1
ATOM 597 C C . LEU A 1 79 ? -22.068 15.273 26.298 1.00 52.59 79 LEU A C 1
ATOM 599 O O . LEU A 1 79 ? -20.937 14.976 26.682 1.00 52.59 79 LEU A O 1
ATOM 603 N N . GLY A 1 80 ? -23.149 14.615 26.730 1.00 57.28 80 GLY A N 1
ATOM 604 C CA . GLY A 1 80 ? -23.067 13.464 27.634 1.00 57.28 80 GLY A CA 1
ATOM 605 C C . GLY A 1 80 ? -22.496 12.231 26.935 1.00 57.28 80 GLY A C 1
ATOM 606 O O . GLY A 1 80 ? -21.660 11.530 27.507 1.00 57.28 80 GLY A O 1
ATOM 607 N N . ALA A 1 81 ? -22.881 12.012 25.674 1.00 60.16 81 ALA A N 1
ATOM 608 C CA . ALA A 1 81 ? -22.333 10.945 24.842 1.00 60.16 81 ALA A CA 1
ATOM 609 C C . ALA A 1 81 ? -20.815 11.094 24.628 1.00 60.16 81 ALA A C 1
ATOM 611 O O . ALA A 1 81 ? -20.079 10.113 24.750 1.00 60.16 81 ALA A O 1
ATOM 612 N N . GLU A 1 82 ? -20.321 12.309 24.363 1.00 58.75 82 GLU A N 1
ATOM 613 C CA . GLU A 1 82 ? -18.891 12.529 24.110 1.00 58.75 82 GLU A CA 1
ATOM 614 C C . GLU A 1 82 ? -18.040 12.388 25.386 1.00 58.75 82 GLU A C 1
ATOM 616 O O . GLU A 1 82 ? -16.960 11.796 25.346 1.00 58.75 82 GLU A O 1
ATOM 621 N N . LEU A 1 83 ? -18.543 12.834 26.546 1.00 60.06 83 LEU A N 1
ATOM 622 C CA . LEU A 1 83 ? -17.879 12.609 27.838 1.00 60.06 83 LEU A CA 1
ATOM 623 C C . LEU A 1 83 ? -17.798 11.117 28.190 1.00 60.06 83 LEU A C 1
ATOM 625 O O . LEU A 1 83 ? -16.740 10.641 28.606 1.00 60.06 83 LEU A O 1
ATOM 629 N N . LEU A 1 84 ? -18.887 10.370 27.980 1.00 62.38 84 LEU A N 1
ATOM 630 C CA . LEU A 1 84 ? -18.920 8.918 28.167 1.00 62.38 84 LEU A CA 1
ATOM 631 C C . LEU A 1 84 ? -17.897 8.223 27.260 1.00 62.38 84 LEU A C 1
ATOM 633 O O . LEU A 1 84 ? -17.096 7.405 27.714 1.00 62.38 84 LEU A O 1
ATOM 637 N N . LYS A 1 85 ? -17.905 8.571 25.971 1.00 66.25 85 LYS A N 1
ATOM 638 C CA . LYS A 1 85 ? -16.993 8.024 24.966 1.00 66.25 85 LYS A CA 1
ATOM 639 C C . LYS A 1 85 ? -15.534 8.312 25.315 1.00 66.25 85 LYS A C 1
ATOM 641 O O . LYS A 1 85 ? -14.706 7.413 25.190 1.00 66.25 85 LYS A O 1
ATOM 646 N N . GLY A 1 86 ? -15.226 9.519 25.792 1.00 65.44 86 GLY A N 1
ATOM 647 C CA . GLY A 1 86 ? -13.896 9.885 26.280 1.00 65.44 86 GLY A CA 1
ATOM 648 C C . GLY A 1 86 ? -13.472 9.072 27.506 1.00 65.44 86 GLY A C 1
ATOM 649 O O . GLY A 1 86 ? -12.371 8.524 27.527 1.00 65.44 86 GLY A O 1
ATOM 650 N N . ALA A 1 87 ? -14.355 8.926 28.498 1.00 63.09 87 ALA A N 1
ATOM 651 C CA . ALA A 1 87 ? -14.081 8.157 29.714 1.00 63.09 87 ALA A CA 1
ATOM 652 C C . ALA A 1 87 ? -13.866 6.656 29.441 1.00 63.09 87 ALA A C 1
ATOM 654 O O . ALA A 1 87 ? -13.028 6.022 30.086 1.00 63.09 87 ALA A O 1
ATOM 655 N N . LEU A 1 88 ? -14.591 6.096 28.467 1.00 66.81 88 LEU A N 1
ATOM 656 C CA . LEU A 1 88 ? -14.506 4.687 28.068 1.00 66.81 88 LEU A CA 1
ATOM 657 C C . LEU A 1 88 ? -13.449 4.403 26.993 1.00 66.81 88 LEU A C 1
ATOM 659 O O . LEU A 1 88 ? -13.176 3.234 26.711 1.00 66.81 88 LEU A O 1
ATOM 663 N N . ALA A 1 89 ? -12.833 5.428 26.395 1.00 71.56 89 ALA A N 1
ATOM 664 C CA . ALA A 1 89 ? -11.865 5.247 25.314 1.00 71.56 89 ALA A CA 1
ATOM 665 C C . ALA A 1 89 ? -10.704 4.295 25.679 1.00 71.56 89 ALA A C 1
ATOM 667 O O . ALA A 1 89 ? -10.403 3.415 24.867 1.00 71.56 89 ALA A O 1
ATOM 668 N N . PRO A 1 90 ? -10.091 4.370 26.881 1.00 67.94 90 PRO A N 1
ATOM 669 C CA . PRO A 1 90 ? -9.027 3.442 27.268 1.00 67.94 90 PRO A CA 1
ATOM 670 C C . PRO A 1 90 ? -9.503 1.986 27.362 1.00 67.94 90 PRO A C 1
ATOM 672 O O . PRO A 1 90 ? -8.857 1.089 26.825 1.00 67.94 90 PRO A O 1
ATOM 675 N N . ALA A 1 91 ? -10.668 1.748 27.971 1.00 61.50 91 ALA A N 1
ATOM 676 C CA . ALA A 1 91 ? -11.241 0.408 28.102 1.00 61.50 91 ALA A CA 1
ATOM 677 C C . ALA A 1 91 ? -11.612 -0.189 26.736 1.00 61.50 91 ALA A C 1
ATOM 679 O O . ALA A 1 91 ? -11.326 -1.354 26.466 1.00 61.50 91 ALA A O 1
ATOM 680 N N . ARG A 1 92 ? -12.160 0.632 25.828 1.00 66.62 92 ARG A N 1
ATOM 681 C CA . ARG A 1 92 ? -12.419 0.236 24.437 1.00 66.62 92 ARG A CA 1
ATOM 682 C C . ARG A 1 92 ? -11.130 -0.139 23.705 1.00 66.62 92 ARG A C 1
ATOM 684 O O . ARG A 1 92 ? -11.129 -1.116 22.963 1.00 66.62 92 ARG A O 1
ATOM 691 N N . ALA A 1 93 ? -10.043 0.608 23.901 1.00 71.75 93 ALA A N 1
ATOM 692 C CA . ALA A 1 93 ? -8.754 0.301 23.285 1.00 71.75 93 ALA A CA 1
ATOM 693 C C . ALA A 1 93 ? -8.167 -1.026 23.801 1.00 71.75 93 ALA A C 1
ATOM 695 O O . ALA A 1 93 ? -7.647 -1.810 23.006 1.00 71.75 93 ALA A O 1
ATOM 696 N N . MET A 1 94 ? -8.297 -1.310 25.102 1.00 63.78 94 MET A N 1
ATOM 697 C CA . MET A 1 94 ? -7.885 -2.591 25.687 1.00 63.78 94 MET A CA 1
ATOM 698 C C . MET A 1 94 ? -8.714 -3.751 25.138 1.00 63.78 94 MET A C 1
ATOM 700 O O . MET A 1 94 ? -8.140 -4.708 24.626 1.00 63.78 94 MET A O 1
ATOM 704 N N . LEU A 1 95 ? -10.045 -3.633 25.146 1.00 62.69 95 LEU A N 1
ATOM 705 C CA . LEU A 1 95 ? -10.951 -4.620 24.551 1.00 62.69 95 LEU A CA 1
ATOM 706 C C . LEU A 1 95 ? -10.637 -4.877 23.076 1.00 62.69 95 LEU A C 1
ATOM 708 O O . LEU A 1 95 ? -10.552 -6.026 22.649 1.00 62.69 95 LEU A O 1
ATOM 712 N N . HIS A 1 96 ? -10.399 -3.815 22.304 1.00 65.88 96 HIS A N 1
ATOM 713 C CA . HIS A 1 96 ? -9.995 -3.931 20.908 1.00 65.88 96 HIS A CA 1
ATOM 714 C C . HIS A 1 96 ? -8.671 -4.693 20.769 1.00 65.88 96 HIS A C 1
ATOM 716 O O . HIS A 1 96 ? -8.572 -5.606 19.955 1.00 65.88 96 HIS A O 1
ATOM 722 N N . ARG A 1 97 ? -7.654 -4.371 21.580 1.00 66.94 97 ARG A N 1
ATOM 723 C CA . ARG A 1 97 ? -6.358 -5.070 21.568 1.00 66.94 97 ARG A CA 1
ATOM 724 C C . ARG A 1 97 ? -6.491 -6.545 21.957 1.00 66.94 97 ARG A C 1
ATOM 726 O O . ARG A 1 97 ? -5.855 -7.383 21.329 1.00 66.94 97 ARG A O 1
ATOM 733 N N . LEU A 1 98 ? -7.288 -6.857 22.974 1.00 62.94 98 LEU A N 1
ATOM 734 C CA . LEU A 1 98 ? -7.545 -8.226 23.429 1.00 62.94 98 LEU A CA 1
ATOM 735 C C . LEU A 1 98 ? -8.286 -9.047 22.378 1.00 62.94 98 LEU A C 1
ATOM 737 O O . LEU A 1 98 ? -7.959 -10.213 22.170 1.00 62.94 98 LEU A O 1
ATOM 741 N N . ASN A 1 99 ? -9.254 -8.436 21.693 1.00 62.41 99 ASN A N 1
ATOM 742 C CA . ASN A 1 99 ? -9.920 -9.077 20.571 1.00 62.41 99 ASN A CA 1
ATOM 743 C C . ASN A 1 99 ? -8.908 -9.373 19.458 1.00 62.41 99 ASN A C 1
ATOM 745 O O . ASN A 1 99 ? -8.753 -10.526 19.078 1.00 62.41 99 ASN A O 1
ATOM 749 N N . MET A 1 100 ? -8.131 -8.368 19.039 1.00 65.19 100 MET A N 1
ATOM 750 C CA . MET A 1 100 ? -7.110 -8.510 17.993 1.00 65.19 100 MET A CA 1
ATOM 751 C C . MET A 1 100 ? -6.019 -9.533 18.343 1.00 65.19 100 MET A C 1
ATOM 753 O O . MET A 1 100 ? -5.538 -10.238 17.461 1.00 65.19 100 MET A O 1
ATOM 757 N N . SER A 1 101 ? -5.618 -9.655 19.613 1.00 62.19 101 SER A N 1
ATOM 758 C CA . SER A 1 101 ? -4.608 -10.637 20.030 1.00 62.19 101 SER A CA 1
ATOM 759 C C . SER A 1 101 ? -5.147 -12.069 20.069 1.00 62.19 101 SER A C 1
ATOM 761 O O . SER A 1 101 ? -4.401 -13.009 19.780 1.00 62.19 101 SER A O 1
ATOM 763 N N . ARG A 1 102 ? -6.435 -12.242 20.399 1.00 58.59 102 ARG A N 1
ATOM 764 C CA . ARG A 1 102 ? -7.122 -13.540 20.374 1.00 58.59 102 ARG A CA 1
ATOM 765 C C . ARG A 1 102 ? -7.447 -13.983 18.956 1.00 58.59 102 ARG A C 1
ATOM 767 O O . ARG A 1 102 ? -7.147 -15.119 18.604 1.00 58.59 102 ARG A O 1
ATOM 774 N N . SER A 1 103 ? -8.047 -13.103 18.162 1.00 67.00 103 SER A N 1
ATOM 775 C CA . SER A 1 103 ? -8.470 -13.418 16.801 1.00 67.00 103 SER A CA 1
ATOM 776 C C . SER A 1 103 ? -7.308 -13.418 15.812 1.00 67.00 103 SER A C 1
ATOM 778 O O . SER A 1 103 ? -7.375 -14.114 14.804 1.00 67.00 103 SER A O 1
ATOM 780 N N . ARG A 1 104 ? -6.222 -12.686 16.116 1.00 70.25 104 ARG A N 1
ATOM 781 C CA . ARG A 1 104 ? -5.076 -12.471 15.214 1.00 70.25 104 ARG A CA 1
ATOM 782 C C . ARG A 1 104 ? -5.536 -12.002 13.832 1.00 70.25 104 ARG A C 1
ATOM 784 O O . ARG A 1 104 ? -4.973 -12.381 12.813 1.00 70.25 104 ARG A O 1
ATOM 791 N N . GLU A 1 105 ? -6.570 -11.166 13.820 1.00 63.62 105 GLU A N 1
ATOM 792 C CA . GLU A 1 105 ? -7.218 -10.654 12.608 1.00 63.62 105 GLU A CA 1
ATOM 793 C C . GLU A 1 105 ? -6.348 -9.681 11.809 1.00 63.62 105 GLU A C 1
ATOM 795 O O . GLU A 1 105 ? -6.683 -9.355 10.675 1.00 63.62 105 GLU A O 1
ATOM 800 N N . THR A 1 106 ? -5.236 -9.195 12.366 1.00 72.81 106 THR A N 1
ATOM 801 C CA . THR A 1 106 ? -4.315 -8.329 11.623 1.00 72.81 106 THR A CA 1
ATOM 802 C C . THR A 1 106 ? -3.376 -9.172 10.767 1.00 72.81 106 THR A C 1
ATOM 804 O O . THR A 1 106 ? -2.450 -9.801 11.278 1.00 72.81 106 THR A O 1
ATOM 807 N N . TRP A 1 107 ? -3.624 -9.170 9.462 1.00 81.69 107 TRP A N 1
ATOM 808 C CA . TRP A 1 107 ? -2.801 -9.836 8.457 1.00 81.69 107 TRP A CA 1
ATOM 809 C C . TRP A 1 107 ? -1.746 -8.863 7.919 1.00 81.69 107 TRP A C 1
ATOM 811 O O . TRP A 1 107 ? -1.866 -7.648 8.095 1.00 81.69 107 TRP A O 1
ATOM 821 N N . LEU A 1 108 ? -0.697 -9.395 7.285 1.00 87.94 108 LEU A N 1
ATOM 822 C CA . LEU A 1 108 ? 0.213 -8.559 6.501 1.00 87.94 108 LEU A CA 1
ATOM 823 C C . LEU A 1 108 ? -0.570 -7.897 5.371 1.00 87.94 108 LEU A C 1
ATOM 825 O O . LEU A 1 108 ? -1.432 -8.530 4.762 1.00 87.94 108 LEU A O 1
ATOM 829 N N . THR A 1 109 ? -0.227 -6.650 5.070 1.00 90.38 109 THR A N 1
ATOM 830 C CA . THR A 1 109 ? -0.802 -5.972 3.911 1.00 90.38 109 THR A CA 1
ATOM 831 C C . THR A 1 109 ? -0.308 -6.609 2.615 1.00 90.38 109 THR A C 1
ATOM 833 O O . THR A 1 109 ? 0.790 -7.173 2.561 1.00 90.38 109 THR A O 1
ATOM 836 N N . SER A 1 110 ? -1.051 -6.455 1.522 1.00 88.69 110 SER A N 1
ATOM 837 C CA . SER A 1 110 ? -0.605 -6.930 0.204 1.00 88.69 110 SER A CA 1
ATOM 838 C C . SER A 1 110 ? 0.733 -6.312 -0.219 1.00 88.69 110 SER A C 1
ATOM 840 O O . SER A 1 110 ? 1.546 -6.989 -0.835 1.00 88.69 110 SER A O 1
ATOM 842 N N . ALA A 1 111 ? 1.024 -5.060 0.151 1.00 91.44 111 ALA A N 1
ATOM 843 C CA . ALA A 1 111 ? 2.314 -4.423 -0.135 1.00 91.44 111 ALA A CA 1
ATOM 844 C C . ALA A 1 111 ? 3.485 -5.089 0.621 1.00 91.44 111 ALA A C 1
ATOM 846 O O . ALA A 1 111 ? 4.577 -5.271 0.068 1.00 91.44 111 ALA A O 1
ATOM 847 N N . GLU A 1 112 ? 3.267 -5.485 1.877 1.00 93.69 112 GLU A N 1
ATOM 848 C CA . GLU A 1 112 ? 4.243 -6.246 2.666 1.00 93.69 112 GLU A CA 1
ATOM 849 C C . GLU A 1 112 ? 4.403 -7.669 2.122 1.00 93.69 112 GLU A C 1
ATOM 851 O O . GLU A 1 112 ? 5.533 -8.140 1.969 1.00 93.69 112 GLU A O 1
ATOM 856 N N . ALA A 1 113 ? 3.295 -8.321 1.754 1.00 93.12 113 ALA A N 1
ATOM 857 C CA . ALA A 1 113 ? 3.289 -9.638 1.123 1.00 93.12 113 ALA A CA 1
ATOM 858 C C . ALA A 1 113 ? 4.082 -9.634 -0.194 1.00 93.12 113 ALA A C 1
ATOM 860 O O . ALA A 1 113 ? 4.981 -10.454 -0.369 1.00 93.12 113 ALA A O 1
ATOM 861 N N . ILE A 1 114 ? 3.839 -8.655 -1.075 1.00 93.56 114 ILE A N 1
ATOM 862 C CA . ILE A 1 114 ? 4.590 -8.458 -2.326 1.00 93.56 114 ILE A CA 1
ATOM 863 C C . ILE A 1 114 ? 6.081 -8.275 -2.034 1.00 93.56 114 ILE A C 1
ATOM 865 O O . ILE A 1 114 ? 6.922 -8.932 -2.642 1.00 93.56 114 ILE A O 1
ATOM 869 N N . THR A 1 115 ? 6.430 -7.434 -1.057 1.00 94.50 115 THR A N 1
ATOM 870 C CA . THR A 1 115 ? 7.834 -7.197 -0.686 1.00 94.50 115 THR A CA 1
ATOM 871 C C . THR A 1 115 ? 8.532 -8.483 -0.234 1.00 94.50 115 THR A C 1
ATOM 873 O O . THR A 1 115 ? 9.704 -8.706 -0.552 1.00 94.50 115 THR A O 1
ATOM 876 N N . LEU A 1 116 ? 7.842 -9.331 0.528 1.00 94.81 116 LEU A N 1
ATOM 877 C CA . LEU A 1 116 ? 8.377 -10.611 0.985 1.00 94.81 116 LEU A CA 1
ATOM 878 C C . LEU A 1 116 ? 8.455 -11.640 -0.148 1.00 94.81 116 LEU A C 1
ATOM 880 O O . LEU A 1 116 ? 9.451 -12.367 -0.218 1.00 94.81 116 LEU A O 1
ATOM 884 N N . SER A 1 117 ? 7.458 -11.664 -1.035 1.00 94.56 117 SER A N 1
ATOM 885 C CA . SER A 1 117 ? 7.411 -12.528 -2.218 1.00 94.56 117 SER A CA 1
ATOM 886 C C . SER A 1 117 ? 8.575 -12.229 -3.168 1.00 94.56 117 SER A C 1
ATOM 888 O O . SER A 1 117 ? 9.394 -13.109 -3.441 1.00 94.56 117 SER A O 1
ATOM 890 N N . LEU A 1 118 ? 8.795 -10.951 -3.509 1.00 92.81 118 LEU A N 1
ATOM 891 C CA . LEU A 1 118 ? 9.934 -10.494 -4.322 1.00 92.81 118 LEU A CA 1
ATOM 892 C C . LEU A 1 118 ? 11.295 -10.924 -3.756 1.00 92.81 118 LEU A C 1
ATOM 894 O O . LEU A 1 118 ? 12.254 -11.161 -4.490 1.00 92.81 118 LEU A O 1
ATOM 898 N N . ARG A 1 119 ? 11.395 -11.035 -2.428 1.00 93.81 119 ARG A N 1
ATOM 899 C CA . ARG A 1 119 ? 12.614 -11.446 -1.714 1.00 93.81 119 ARG A CA 1
ATOM 900 C C . ARG A 1 119 ? 12.695 -12.953 -1.467 1.00 93.81 119 ARG A C 1
ATOM 902 O O . ARG A 1 119 ? 13.625 -13.392 -0.780 1.00 93.81 119 ARG A O 1
ATOM 909 N N . LYS A 1 120 ? 11.735 -13.731 -1.978 1.00 92.38 120 LYS A N 1
ATOM 910 C CA . LYS A 1 120 ? 11.591 -15.179 -1.764 1.00 92.38 120 LYS A CA 1
ATOM 911 C C . LYS A 1 120 ? 11.606 -15.551 -0.278 1.00 92.38 120 LYS A C 1
ATOM 913 O O . LYS A 1 120 ? 12.292 -16.485 0.138 1.00 92.38 120 LYS A O 1
ATOM 918 N N . LYS A 1 121 ? 10.933 -14.745 0.550 1.00 95.88 121 LYS A N 1
ATOM 919 C CA . LYS A 1 121 ? 10.844 -14.939 2.011 1.00 95.88 121 LYS A CA 1
ATOM 920 C C . LYS A 1 121 ? 9.555 -15.613 2.455 1.00 95.88 121 LYS A C 1
ATOM 922 O O . LYS A 1 121 ? 9.492 -16.053 3.598 1.00 95.88 121 LYS A O 1
ATOM 927 N N . ILE A 1 122 ? 8.576 -15.704 1.565 1.00 95.31 122 ILE A N 1
ATOM 928 C CA . ILE A 1 122 ? 7.320 -16.418 1.773 1.00 95.31 122 ILE A CA 1
ATOM 929 C C . ILE A 1 122 ? 7.058 -17.361 0.589 1.00 95.31 122 ILE A C 1
ATOM 931 O O . ILE A 1 122 ? 7.580 -17.098 -0.495 1.00 95.31 122 ILE A O 1
ATOM 935 N N . PRO A 1 123 ? 6.300 -18.452 0.788 1.00 94.81 123 PRO A N 1
ATOM 936 C CA . PRO A 1 123 ? 5.783 -19.281 -0.301 1.00 94.81 123 PRO A CA 1
ATOM 937 C C . PRO A 1 123 ? 4.706 -18.556 -1.121 1.00 94.81 123 PRO A C 1
ATOM 939 O O . PRO A 1 123 ? 3.991 -17.713 -0.578 1.00 94.81 123 PRO A O 1
ATOM 942 N N . ASP A 1 124 ? 4.535 -18.954 -2.383 1.00 92.56 124 ASP A N 1
ATOM 943 C CA . ASP A 1 124 ? 3.534 -18.378 -3.297 1.00 92.56 124 ASP A CA 1
ATOM 944 C C . ASP A 1 124 ? 2.100 -18.588 -2.784 1.00 92.56 124 ASP A C 1
ATOM 946 O O . ASP A 1 124 ? 1.293 -17.665 -2.802 1.00 92.56 124 ASP A O 1
ATOM 950 N N . GLU A 1 125 ? 1.801 -19.763 -2.221 1.00 93.62 125 GLU A N 1
ATOM 951 C CA . GLU A 1 125 ? 0.497 -20.049 -1.597 1.00 93.62 125 GLU A CA 1
ATOM 952 C C . GLU A 1 125 ? 0.158 -19.021 -0.508 1.00 93.62 125 GLU A C 1
ATOM 954 O O . GLU A 1 125 ? -0.942 -18.475 -0.472 1.00 93.62 125 GLU A O 1
ATOM 959 N N . PHE A 1 126 ? 1.139 -18.681 0.333 1.00 92.75 126 PHE A N 1
ATOM 960 C CA . PHE A 1 126 ? 0.946 -17.705 1.401 1.00 92.75 126 PHE A CA 1
ATOM 961 C C . PHE A 1 126 ? 0.807 -16.276 0.859 1.00 92.75 126 PHE A C 1
ATOM 963 O O . PHE A 1 126 ? 0.096 -15.457 1.433 1.00 92.75 126 PHE A O 1
ATOM 970 N N . PHE A 1 127 ? 1.456 -15.960 -0.263 1.00 94.31 127 PHE A N 1
ATOM 971 C CA . PHE A 1 127 ? 1.260 -14.689 -0.957 1.00 94.31 127 PHE A CA 1
ATOM 972 C C . PHE A 1 127 ? -0.183 -14.531 -1.470 1.00 94.31 127 PHE A C 1
ATOM 974 O O . PHE A 1 127 ? -0.796 -13.481 -1.243 1.00 94.31 127 PHE A O 1
ATOM 981 N N . TYR A 1 128 ? -0.745 -15.567 -2.100 1.00 93.94 128 TYR A N 1
ATOM 982 C CA . TYR A 1 128 ? -2.129 -15.535 -2.582 1.00 93.94 128 TYR A CA 1
ATOM 983 C C . TYR A 1 128 ? -3.137 -15.478 -1.429 1.00 93.94 128 TYR A C 1
ATOM 985 O O . TYR A 1 128 ? -4.075 -14.691 -1.487 1.00 93.94 128 TYR A O 1
ATOM 993 N N . GLU A 1 129 ? -2.908 -16.190 -0.321 1.00 91.06 129 GLU A N 1
ATOM 994 C CA . GLU A 1 129 ? -3.761 -16.075 0.874 1.00 91.06 129 GLU A CA 1
ATOM 995 C C . GLU A 1 129 ? -3.804 -14.642 1.436 1.00 91.06 129 GLU A C 1
ATOM 997 O O . GLU A 1 129 ? -4.879 -14.117 1.733 1.00 91.06 129 GLU A O 1
ATOM 1002 N N . LEU A 1 130 ? -2.643 -13.985 1.559 1.00 90.44 130 LEU A N 1
ATOM 1003 C CA . LEU A 1 130 ? -2.549 -12.615 2.077 1.00 90.44 130 LEU A CA 1
ATOM 1004 C C . LEU A 1 130 ? -3.210 -11.591 1.142 1.00 90.44 130 LEU A C 1
ATOM 1006 O O . LEU A 1 130 ? -3.844 -10.644 1.605 1.00 90.44 130 LEU A O 1
ATOM 1010 N N . THR A 1 131 ? -3.069 -11.758 -0.173 1.00 90.75 131 THR A N 1
ATOM 1011 C CA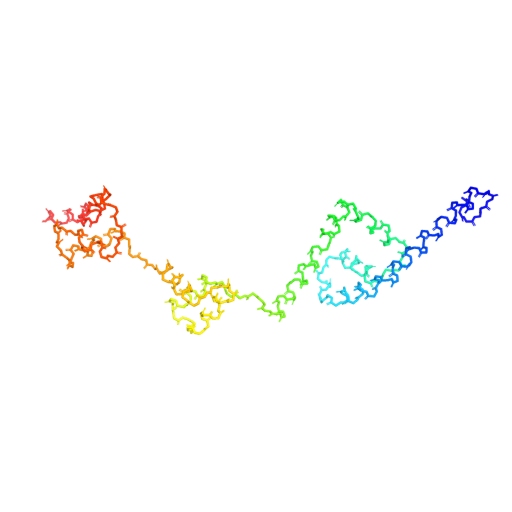 . THR A 1 131 ? -3.672 -10.841 -1.155 1.00 90.75 131 THR A CA 1
ATOM 1012 C C . THR A 1 131 ? -5.176 -11.074 -1.318 1.00 90.75 131 THR A C 1
ATOM 1014 O O . THR A 1 131 ? -5.931 -10.101 -1.397 1.00 90.75 131 THR A O 1
ATOM 1017 N N . ALA A 1 132 ? -5.634 -12.325 -1.245 1.00 87.88 132 ALA A N 1
ATOM 1018 C CA . ALA A 1 132 ? -7.051 -12.674 -1.208 1.00 87.88 132 ALA A CA 1
ATOM 1019 C C . ALA A 1 132 ? -7.752 -12.126 0.045 1.00 87.88 132 ALA A C 1
ATOM 1021 O O . ALA A 1 132 ? -8.895 -11.675 -0.041 1.00 87.88 132 ALA A O 1
ATOM 1022 N N . ALA A 1 133 ? -7.067 -12.085 1.194 1.00 84.62 133 ALA A N 1
ATOM 1023 C CA . ALA A 1 133 ? -7.596 -11.477 2.417 1.00 84.62 133 ALA A CA 1
ATOM 1024 C C . ALA A 1 133 ? -7.900 -9.970 2.264 1.00 84.62 133 ALA A C 1
ATOM 1026 O O . ALA A 1 133 ? -8.804 -9.456 2.921 1.00 84.62 133 ALA A O 1
ATOM 1027 N N . GLU A 1 134 ? -7.200 -9.264 1.367 1.00 86.06 134 GLU A N 1
ATOM 1028 C CA . GLU A 1 134 ? -7.503 -7.871 0.999 1.00 86.06 134 GLU A CA 1
ATOM 1029 C C . GLU A 1 134 ? -8.517 -7.738 -0.154 1.00 86.06 134 GLU A C 1
ATOM 1031 O O . GLU A 1 134 ? -8.890 -6.624 -0.526 1.00 86.06 134 GLU A O 1
ATOM 1036 N N . GLY A 1 135 ? -8.989 -8.857 -0.708 1.00 86.31 135 GLY A N 1
ATOM 1037 C CA . GLY A 1 135 ? -9.987 -8.896 -1.777 1.00 86.31 135 GLY A CA 1
ATOM 1038 C C . GLY A 1 135 ? -9.416 -8.857 -3.195 1.00 86.31 135 GLY A C 1
ATOM 1039 O O . GLY A 1 135 ? -10.168 -8.587 -4.133 1.00 86.31 135 GLY A O 1
ATOM 1040 N N . TYR A 1 136 ? -8.116 -9.110 -3.377 1.00 89.75 136 TYR A N 1
ATOM 1041 C CA . TYR A 1 136 ? -7.546 -9.301 -4.710 1.00 89.75 136 TYR A CA 1
ATOM 1042 C C . TYR A 1 136 ? -7.863 -10.702 -5.241 1.00 89.75 136 TYR A C 1
ATOM 1044 O O . TYR A 1 136 ? -7.753 -11.690 -4.524 1.00 89.75 136 TYR A O 1
ATOM 1052 N N . GLU A 1 137 ? -8.230 -10.778 -6.517 1.00 92.38 137 GLU A N 1
ATOM 1053 C CA . GLU A 1 137 ? -8.168 -12.022 -7.288 1.00 92.38 137 GLU A CA 1
ATOM 1054 C C . GLU A 1 137 ? -6.705 -12.334 -7.635 1.00 92.38 137 GLU A C 1
ATOM 1056 O O . GLU A 1 137 ? -5.919 -11.401 -7.811 1.00 92.38 137 GLU A O 1
ATOM 1061 N N . ASP A 1 138 ? -6.345 -13.611 -7.791 1.00 92.56 138 ASP A N 1
ATOM 1062 C CA . ASP A 1 138 ? -4.966 -14.056 -8.057 1.00 92.56 138 ASP A CA 1
ATOM 1063 C C . ASP A 1 138 ? -4.315 -13.303 -9.230 1.00 92.56 138 ASP A C 1
ATOM 1065 O O . ASP A 1 138 ? -3.195 -12.813 -9.119 1.00 92.56 138 ASP A O 1
ATOM 1069 N N . ILE A 1 139 ? -5.059 -13.086 -10.321 1.00 95.25 139 ILE A N 1
ATOM 1070 C CA . ILE A 1 139 ? -4.578 -12.329 -11.489 1.00 95.25 139 ILE A CA 1
ATOM 1071 C C . ILE A 1 139 ? -4.264 -10.867 -11.124 1.00 95.25 139 ILE A C 1
ATOM 1073 O O . ILE A 1 139 ? -3.283 -10.287 -11.588 1.00 95.25 139 ILE A O 1
ATOM 1077 N N . LEU A 1 140 ? -5.096 -10.241 -10.289 1.00 93.69 140 LEU A N 1
ATOM 1078 C CA . LEU A 1 140 ? -4.859 -8.871 -9.830 1.00 93.69 140 LEU A CA 1
ATOM 1079 C C . LEU A 1 140 ? -3.705 -8.811 -8.827 1.00 93.69 140 LEU A C 1
ATOM 1081 O O . LEU A 1 140 ? -2.987 -7.811 -8.797 1.00 93.69 140 LEU A O 1
ATOM 1085 N N . ALA A 1 141 ? -3.518 -9.860 -8.023 1.00 93.44 141 ALA A N 1
ATOM 1086 C CA . ALA A 1 141 ? -2.371 -9.999 -7.140 1.00 93.44 141 ALA A CA 1
ATOM 1087 C C . ALA A 1 141 ? -1.067 -10.079 -7.948 1.00 93.44 141 ALA A C 1
ATOM 1089 O O . ALA A 1 141 ? -0.119 -9.364 -7.616 1.00 93.44 141 ALA A O 1
ATOM 1090 N N . ASP A 1 142 ? -1.051 -10.840 -9.046 1.00 95.06 142 ASP A N 1
ATOM 1091 C CA . ASP A 1 142 ? 0.088 -10.938 -9.964 1.00 95.06 142 ASP A CA 1
ATOM 1092 C C . ASP A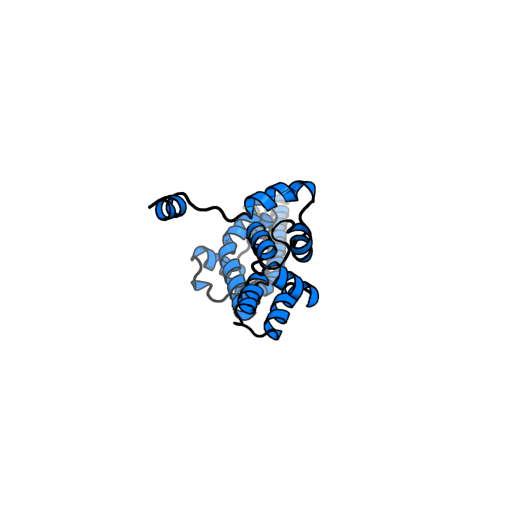 1 142 ? 0.409 -9.586 -10.615 1.00 95.06 142 ASP A C 1
ATOM 1094 O O . ASP A 1 142 ? 1.541 -9.108 -10.523 1.00 95.06 142 ASP A O 1
ATOM 1098 N N . PHE A 1 143 ? -0.587 -8.891 -11.177 1.00 95.06 143 PHE A N 1
ATOM 1099 C CA . PHE A 1 143 ? -0.365 -7.557 -11.751 1.00 95.06 143 PHE A CA 1
ATOM 1100 C C . PHE A 1 143 ? 0.084 -6.533 -10.710 1.00 95.06 143 PHE A C 1
ATOM 1102 O O . PHE A 1 143 ? 0.922 -5.672 -10.990 1.00 95.06 143 PHE A O 1
ATOM 1109 N N . LYS A 1 144 ? -0.445 -6.611 -9.485 1.00 93.31 144 LYS A N 1
ATOM 1110 C CA . LYS A 1 144 ? 0.003 -5.742 -8.397 1.00 93.31 144 LYS A CA 1
ATOM 1111 C C . LYS A 1 144 ? 1.450 -6.053 -8.022 1.00 93.31 144 LYS A C 1
ATOM 1113 O O . LYS A 1 144 ? 2.237 -5.123 -7.844 1.00 93.31 144 LYS A O 1
ATOM 1118 N N . HIS A 1 145 ? 1.814 -7.329 -7.948 1.00 94.12 145 HIS A N 1
ATOM 1119 C CA . HIS A 1 145 ? 3.182 -7.767 -7.715 1.00 94.12 145 HIS A CA 1
ATOM 1120 C C . HIS A 1 145 ? 4.135 -7.253 -8.805 1.00 94.12 145 HIS A C 1
ATOM 1122 O O . HIS A 1 145 ? 5.167 -6.674 -8.471 1.00 94.12 145 HIS A O 1
ATOM 1128 N N . GLU A 1 146 ? 3.772 -7.374 -10.084 1.00 93.19 146 GLU A N 1
ATOM 1129 C CA . GLU A 1 146 ? 4.533 -6.823 -11.214 1.00 93.19 146 GLU A CA 1
ATOM 1130 C C . GLU A 1 146 ? 4.669 -5.297 -11.137 1.00 93.19 146 GLU A C 1
ATOM 1132 O O . GLU A 1 146 ? 5.767 -4.770 -11.287 1.00 93.19 146 GLU A O 1
ATOM 1137 N N . SER A 1 147 ? 3.592 -4.578 -10.808 1.00 91.56 147 SER A N 1
ATOM 1138 C CA . SER A 1 147 ? 3.604 -3.109 -10.706 1.00 91.56 147 SER A CA 1
ATOM 1139 C C . SER A 1 147 ? 4.546 -2.563 -9.626 1.00 91.56 147 SER A C 1
ATOM 1141 O O . SER A 1 147 ? 4.999 -1.422 -9.703 1.00 91.56 147 SER A O 1
ATOM 1143 N N . MET A 1 148 ? 4.832 -3.372 -8.604 1.00 91.75 148 MET A N 1
ATOM 1144 C CA . MET A 1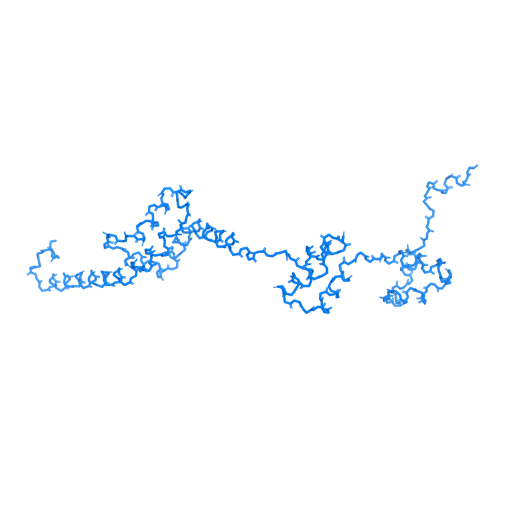 148 ? 5.721 -3.024 -7.497 1.00 91.75 148 MET A CA 1
ATOM 1145 C C . MET A 1 148 ? 7.166 -3.477 -7.716 1.00 91.75 148 MET A C 1
ATOM 1147 O O . MET A 1 148 ? 8.037 -3.156 -6.899 1.00 91.75 148 MET A O 1
ATOM 1151 N N . GLN A 1 149 ? 7.445 -4.216 -8.791 1.00 90.81 149 GLN A N 1
ATOM 1152 C CA . GLN A 1 149 ? 8.815 -4.539 -9.161 1.00 90.81 149 GLN A CA 1
ATOM 1153 C C . GLN A 1 149 ? 9.552 -3.266 -9.586 1.00 90.81 149 GLN A C 1
ATOM 1155 O O . GLN A 1 149 ? 8.982 -2.420 -10.278 1.00 90.81 149 GLN A O 1
ATOM 1160 N N . PRO A 1 150 ? 10.830 -3.104 -9.199 1.00 90.56 150 PRO A N 1
ATOM 1161 C CA . PRO A 1 150 ? 11.651 -2.039 -9.747 1.00 90.56 150 PRO A CA 1
ATOM 1162 C C . PRO A 1 150 ? 11.717 -2.168 -11.270 1.00 90.56 150 PRO A C 1
ATOM 1164 O O . PRO A 1 150 ? 12.255 -3.147 -11.787 1.00 90.56 150 PRO A O 1
ATOM 1167 N N . TYR A 1 151 ? 11.180 -1.177 -11.975 1.00 92.12 151 TYR A N 1
ATOM 1168 C CA . TYR A 1 151 ? 11.308 -1.070 -13.422 1.00 92.12 151 TYR A CA 1
ATOM 1169 C C . TYR A 1 151 ? 12.504 -0.175 -13.776 1.00 92.12 151 TYR A C 1
ATOM 1171 O O . TYR A 1 151 ? 12.739 0.807 -13.059 1.00 92.12 151 TYR A O 1
ATOM 1179 N N . PRO A 1 152 ? 13.269 -0.474 -14.843 1.00 93.25 152 PRO A N 1
ATOM 1180 C CA . PRO A 1 152 ? 14.349 0.397 -15.288 1.00 93.25 152 PRO A CA 1
ATOM 1181 C C . PRO A 1 152 ? 13.858 1.826 -15.535 1.00 93.25 152 PRO A C 1
ATOM 1183 O O . PRO A 1 152 ? 12.753 2.054 -16.032 1.00 93.25 152 PRO A O 1
ATOM 1186 N N . SER A 1 153 ? 14.688 2.808 -15.200 1.00 91.12 153 SER A N 1
ATOM 1187 C CA . SER A 1 153 ? 14.387 4.200 -15.521 1.00 91.12 153 SER A CA 1
ATOM 1188 C C . SER A 1 153 ? 14.452 4.430 -17.033 1.00 91.12 153 SER A C 1
ATOM 1190 O O . SER A 1 153 ? 15.198 3.761 -17.747 1.00 91.12 153 SER A O 1
ATOM 1192 N N . ILE A 1 154 ? 13.709 5.419 -17.539 1.00 91.06 154 ILE A N 1
ATOM 1193 C CA . ILE A 1 154 ? 13.659 5.704 -18.983 1.00 91.06 154 ILE A CA 1
ATOM 1194 C C . ILE A 1 154 ? 15.074 5.863 -19.589 1.00 91.06 154 ILE A C 1
ATOM 1196 O O . ILE A 1 154 ? 15.355 5.202 -20.586 1.00 91.06 154 ILE A O 1
ATOM 1200 N N . PRO A 1 155 ? 16.027 6.622 -19.003 1.00 90.94 155 PRO A N 1
ATOM 1201 C CA . PRO A 1 155 ? 17.386 6.713 -19.552 1.00 90.94 155 PRO A CA 1
ATOM 1202 C C . PRO A 1 155 ? 18.142 5.374 -19.620 1.00 90.94 155 PRO A C 1
ATOM 1204 O O . PRO A 1 155 ? 18.951 5.176 -20.529 1.00 90.94 155 PRO A O 1
ATOM 1207 N N . GLU A 1 156 ? 17.891 4.450 -18.689 1.00 91.62 156 GLU A N 1
ATOM 1208 C CA . GLU A 1 156 ? 18.485 3.107 -18.704 1.00 91.62 156 GLU A CA 1
ATOM 1209 C C . GLU A 1 156 ? 17.904 2.260 -19.837 1.00 91.62 156 GLU A C 1
ATOM 1211 O O . GLU A 1 156 ? 18.664 1.573 -20.515 1.00 91.62 156 GLU A O 1
ATOM 1216 N N . ILE A 1 157 ? 16.601 2.382 -20.113 1.00 94.00 157 ILE A N 1
ATOM 1217 C CA . ILE A 1 157 ? 15.944 1.735 -21.260 1.00 94.00 157 ILE A CA 1
ATOM 1218 C C . ILE A 1 157 ? 16.546 2.245 -22.573 1.00 94.00 157 ILE A C 1
ATOM 1220 O O . ILE A 1 157 ? 16.905 1.455 -23.439 1.00 94.00 157 ILE A O 1
ATOM 1224 N N . PHE A 1 158 ? 16.755 3.558 -22.705 1.00 92.81 158 PHE A N 1
ATOM 1225 C CA . PHE A 1 158 ? 17.427 4.130 -23.878 1.00 92.81 158 PHE A CA 1
ATOM 1226 C C . PHE A 1 158 ? 18.884 3.672 -24.003 1.00 92.81 158 PHE A C 1
ATOM 1228 O O . PHE A 1 158 ? 19.366 3.423 -25.107 1.00 92.81 158 PHE A O 1
ATOM 1235 N N . THR A 1 159 ? 19.597 3.553 -22.882 1.00 90.69 159 THR A N 1
ATOM 1236 C CA . THR A 1 159 ? 20.971 3.039 -22.875 1.00 90.69 159 THR A CA 1
ATOM 1237 C C . THR A 1 159 ? 20.999 1.582 -23.333 1.00 90.69 159 THR A C 1
ATOM 1239 O O . THR A 1 159 ? 21.783 1.240 -24.215 1.00 90.69 159 THR A O 1
ATOM 1242 N N . TYR A 1 160 ? 20.117 0.744 -22.783 1.00 92.75 160 TYR A N 1
ATOM 1243 C CA . TYR A 1 160 ? 19.933 -0.646 -23.194 1.00 92.75 160 TYR A CA 1
ATOM 1244 C C . TYR A 1 160 ? 19.636 -0.741 -24.694 1.00 92.75 160 TYR A C 1
ATOM 1246 O O . TYR A 1 160 ? 20.345 -1.446 -25.413 1.00 92.75 160 TYR A O 1
ATOM 1254 N N . ALA A 1 161 ? 18.683 0.057 -25.181 1.00 93.69 161 ALA A N 1
ATOM 1255 C CA . ALA A 1 161 ? 18.287 0.080 -26.581 1.00 93.69 161 ALA A CA 1
ATOM 1256 C C . ALA A 1 161 ? 19.445 0.414 -27.532 1.00 93.69 161 ALA A C 1
ATOM 1258 O O . ALA A 1 161 ? 19.563 -0.178 -28.600 1.00 93.69 161 ALA A O 1
ATOM 1259 N N . ARG A 1 162 ? 20.357 1.310 -27.136 1.00 90.38 162 ARG A N 1
ATOM 1260 C CA . ARG A 1 162 ? 21.546 1.639 -27.941 1.00 90.38 162 ARG A CA 1
ATOM 1261 C C . ARG A 1 162 ? 22.598 0.530 -27.972 1.00 90.38 162 ARG A C 1
ATOM 1263 O O . ARG A 1 162 ? 23.380 0.485 -28.917 1.00 90.38 162 ARG A O 1
ATOM 1270 N N . TYR A 1 163 ? 22.668 -0.315 -26.943 1.00 90.56 163 TYR A N 1
ATOM 1271 C CA . TYR A 1 163 ? 23.617 -1.433 -26.894 1.00 90.56 163 TYR A CA 1
ATOM 1272 C C . TYR A 1 163 ? 23.084 -2.707 -27.550 1.00 90.56 163 TYR A C 1
ATOM 1274 O O . TYR A 1 163 ? 23.884 -3.503 -28.040 1.00 90.56 163 TYR A O 1
ATOM 1282 N N . HIS A 1 164 ? 21.766 -2.905 -27.538 1.00 91.00 164 HIS A N 1
ATOM 1283 C CA . HIS A 1 164 ? 21.122 -4.123 -28.028 1.00 91.00 164 HIS A CA 1
ATOM 1284 C C . HIS A 1 164 ? 20.402 -3.951 -29.378 1.00 91.00 164 HIS A C 1
ATOM 1286 O O . HIS A 1 164 ? 20.258 -4.939 -30.095 1.00 91.00 164 HIS A O 1
ATOM 1292 N N . GLY A 1 165 ? 20.029 -2.722 -29.753 1.00 88.88 165 GLY A N 1
ATOM 1293 C CA . GLY A 1 165 ? 19.407 -2.368 -31.034 1.00 88.88 165 GLY A CA 1
ATOM 1294 C C . GLY A 1 165 ? 20.304 -1.502 -31.931 1.00 88.88 165 GLY A C 1
ATOM 1295 O O . GLY A 1 165 ? 21.530 -1.619 -31.909 1.00 88.88 165 GLY A O 1
ATOM 1296 N N . ASP A 1 166 ? 19.694 -0.623 -32.740 1.00 87.94 166 ASP A N 1
ATOM 1297 C CA . ASP A 1 166 ? 20.422 0.360 -33.558 1.00 87.94 166 ASP A CA 1
ATOM 1298 C C . ASP A 1 166 ? 20.886 1.547 -32.688 1.00 87.94 166 ASP A C 1
ATOM 1300 O O . ASP A 1 166 ? 20.049 2.305 -32.179 1.00 87.94 166 ASP A O 1
ATOM 1304 N N . PRO A 1 167 ? 22.207 1.782 -32.550 1.00 85.81 167 PRO A N 1
ATOM 1305 C CA . PRO A 1 167 ? 22.732 2.885 -31.755 1.00 85.81 167 PRO A CA 1
ATOM 1306 C C . PRO A 1 167 ? 22.279 4.272 -32.219 1.00 85.81 167 PRO A C 1
ATOM 1308 O O . PRO A 1 167 ? 22.316 5.200 -31.412 1.00 85.81 167 PRO A O 1
ATOM 1311 N N . TYR A 1 168 ? 21.892 4.442 -33.486 1.00 85.31 168 TYR A N 1
ATOM 1312 C CA . TYR A 1 168 ? 21.488 5.724 -34.075 1.00 85.31 168 TYR A CA 1
ATOM 1313 C C . TYR A 1 168 ? 19.971 5.889 -34.198 1.00 85.31 168 TYR A C 1
ATOM 1315 O O . TYR A 1 168 ? 19.506 6.998 -34.451 1.00 85.31 168 TYR A O 1
ATOM 1323 N N . ALA A 1 169 ? 19.210 4.814 -34.001 1.00 89.00 169 ALA A N 1
ATOM 1324 C CA . ALA A 1 169 ? 17.755 4.809 -34.077 1.00 89.00 169 ALA A CA 1
ATOM 1325 C C . ALA A 1 169 ? 17.154 3.904 -32.982 1.00 89.00 169 ALA A C 1
ATOM 1327 O O . ALA A 1 169 ? 16.539 2.883 -33.291 1.00 89.00 169 ALA A O 1
ATOM 1328 N N . PRO A 1 170 ? 17.288 4.269 -31.690 1.00 91.81 170 PRO A N 1
ATOM 1329 C CA . PRO A 1 170 ? 16.872 3.403 -30.583 1.00 91.81 170 PRO A CA 1
ATOM 1330 C C . PRO A 1 170 ? 15.346 3.279 -30.429 1.00 91.81 170 PRO A C 1
ATOM 1332 O O . PRO A 1 170 ? 14.889 2.536 -29.568 1.00 91.81 170 PRO A O 1
ATOM 1335 N N . ALA A 1 171 ? 14.550 4.006 -31.221 1.00 90.94 171 ALA A N 1
ATOM 1336 C CA . ALA A 1 171 ? 13.102 4.125 -31.039 1.00 90.94 171 ALA A CA 1
ATOM 1337 C C . ALA A 1 171 ? 12.367 2.787 -31.071 1.00 90.94 171 ALA A C 1
ATOM 1339 O O . ALA A 1 171 ? 11.562 2.522 -30.183 1.00 90.94 171 ALA A O 1
ATOM 1340 N N . THR A 1 172 ? 12.684 1.937 -32.049 1.00 90.81 172 THR A N 1
ATOM 1341 C CA . THR A 1 172 ? 12.050 0.623 -32.193 1.00 90.81 172 THR A CA 1
ATOM 1342 C C . THR A 1 172 ? 12.254 -0.227 -30.944 1.00 90.81 172 THR A C 1
ATOM 1344 O O . THR A 1 172 ? 11.284 -0.717 -30.385 1.00 90.81 172 THR A O 1
ATOM 1347 N N . GLU A 1 173 ? 13.494 -0.322 -30.462 1.00 94.50 173 GLU A N 1
ATOM 1348 C CA . GLU A 1 173 ? 13.835 -1.124 -29.284 1.00 94.50 173 GLU A CA 1
ATOM 1349 C C . GLU A 1 173 ? 13.252 -0.517 -27.998 1.00 94.50 173 GLU A C 1
ATOM 1351 O O . GLU A 1 173 ? 12.751 -1.235 -27.144 1.00 94.50 173 GLU A O 1
ATOM 1356 N N . VAL A 1 174 ? 13.236 0.814 -27.855 1.00 94.06 174 VAL A N 1
ATOM 1357 C CA . VAL A 1 174 ? 12.605 1.467 -26.693 1.00 94.06 174 VAL A CA 1
ATOM 1358 C C . VAL A 1 174 ? 11.108 1.160 -26.628 1.00 94.06 174 VAL A C 1
ATOM 1360 O O . VAL A 1 174 ? 10.611 0.845 -25.548 1.00 94.06 174 VAL A O 1
ATOM 1363 N N . TRP A 1 175 ? 10.393 1.228 -27.755 1.00 93.81 175 TRP A N 1
ATOM 1364 C CA . TRP A 1 175 ? 8.945 1.000 -27.798 1.00 93.81 175 TRP A CA 1
ATOM 1365 C C . TRP A 1 175 ? 8.527 -0.458 -27.578 1.00 93.81 175 TRP A C 1
ATOM 1367 O O . TRP A 1 175 ? 7.361 -0.700 -27.273 1.00 93.81 175 TRP A O 1
ATOM 1377 N N . GLU A 1 176 ? 9.450 -1.419 -27.660 1.00 93.62 176 GLU A N 1
ATOM 1378 C CA . GLU A 1 176 ? 9.190 -2.801 -27.234 1.00 93.62 176 GLU A CA 1
ATOM 1379 C C . GLU A 1 176 ? 9.074 -2.927 -25.707 1.00 93.62 176 GLU A C 1
ATOM 1381 O O . GLU A 1 176 ? 8.330 -3.776 -25.215 1.00 93.62 176 GLU A O 1
ATOM 1386 N N . HIS A 1 177 ? 9.760 -2.057 -24.955 1.00 92.31 177 HIS A N 1
ATOM 1387 C CA . HIS A 1 177 ? 9.813 -2.114 -23.489 1.00 92.31 177 HIS A CA 1
ATOM 1388 C C . HIS A 1 177 ? 9.049 -0.974 -22.803 1.00 92.31 177 HIS A C 1
ATOM 1390 O O . HIS A 1 177 ? 8.683 -1.098 -21.635 1.00 92.31 177 HIS A O 1
ATOM 1396 N N . TYR A 1 178 ? 8.828 0.169 -23.456 1.00 93.06 178 TYR A N 1
ATOM 1397 C CA . TYR A 1 178 ? 8.201 1.323 -22.809 1.00 93.06 178 TYR A CA 1
ATOM 1398 C C . TYR A 1 178 ? 7.461 2.248 -23.780 1.00 93.06 178 TYR A C 1
ATOM 1400 O O . TYR A 1 178 ? 7.986 2.657 -24.816 1.00 93.06 178 TYR A O 1
ATOM 1408 N N . ASP A 1 179 ? 6.248 2.647 -23.395 1.00 92.25 179 ASP A N 1
ATOM 1409 C CA . ASP A 1 179 ? 5.395 3.541 -24.181 1.00 92.25 179 ASP A CA 1
ATOM 1410 C C . ASP A 1 179 ? 5.805 5.015 -23.992 1.00 92.25 179 ASP A C 1
ATOM 1412 O O . ASP A 1 179 ? 5.295 5.739 -23.133 1.00 92.25 179 ASP A O 1
ATOM 1416 N N . VAL A 1 180 ? 6.792 5.458 -24.777 1.00 90.69 180 VAL A N 1
ATOM 1417 C CA . VAL A 1 180 ? 7.203 6.868 -24.853 1.00 90.69 180 VAL A CA 1
ATOM 1418 C C . VAL A 1 180 ? 6.391 7.584 -25.925 1.00 90.69 180 VAL A C 1
ATOM 1420 O O . VAL A 1 180 ? 6.464 7.231 -27.103 1.00 90.69 180 VAL A O 1
ATOM 1423 N N . ALA A 1 181 ? 5.717 8.673 -25.552 1.00 92.31 181 ALA A N 1
ATOM 1424 C CA . ALA A 1 181 ? 5.065 9.549 -26.519 1.00 92.31 181 ALA A CA 1
ATOM 1425 C C . ALA A 1 181 ? 6.075 10.102 -27.542 1.00 92.31 181 ALA A C 1
ATOM 1427 O O . ALA A 1 181 ? 7.099 10.675 -27.169 1.00 92.31 181 ALA A O 1
ATOM 1428 N N . GLU A 1 182 ? 5.751 10.014 -28.834 1.00 90.62 182 GLU A N 1
ATOM 1429 C CA . GLU A 1 182 ? 6.649 10.401 -29.937 1.00 90.62 182 GLU A CA 1
ATOM 1430 C C . GLU A 1 182 ? 7.187 11.838 -29.803 1.00 90.62 182 GLU A C 1
ATOM 1432 O O . GLU A 1 182 ? 8.367 12.098 -30.031 1.00 90.62 182 GLU A O 1
ATOM 1437 N N . ARG A 1 183 ? 6.351 12.771 -29.328 1.00 93.69 183 ARG A N 1
ATOM 1438 C CA . ARG A 1 183 ? 6.736 14.174 -29.088 1.00 93.69 183 ARG A CA 1
ATOM 1439 C C . ARG A 1 183 ? 7.859 14.337 -28.052 1.00 93.69 183 ARG A C 1
ATOM 1441 O O . ARG A 1 183 ? 8.623 15.294 -28.127 1.00 93.69 183 ARG A O 1
ATOM 1448 N N . ASP A 1 184 ? 7.911 13.436 -27.072 1.00 93.12 184 ASP A N 1
ATOM 1449 C CA . ASP A 1 184 ? 8.821 13.489 -25.926 1.00 93.12 184 ASP A CA 1
ATOM 1450 C C . ASP A 1 184 ? 10.054 12.599 -26.172 1.00 93.12 184 ASP A C 1
ATOM 1452 O O . ASP A 1 184 ? 11.037 12.676 -25.432 1.00 93.12 184 ASP A O 1
ATOM 1456 N N . PHE A 1 185 ? 10.038 11.790 -27.241 1.00 92.00 185 PHE A N 1
ATOM 1457 C CA . PHE A 1 185 ? 11.090 10.831 -27.564 1.00 92.00 185 PHE A CA 1
ATOM 1458 C C . PHE A 1 185 ? 12.463 11.495 -27.678 1.00 92.00 185 PHE A C 1
ATOM 1460 O O . PHE A 1 185 ? 13.410 11.053 -27.034 1.00 92.00 185 PHE A O 1
ATOM 1467 N N . GLY A 1 186 ? 12.568 12.607 -28.414 1.00 90.50 186 GLY A N 1
ATOM 1468 C CA . GLY A 1 186 ? 13.842 13.312 -28.599 1.00 90.50 186 GLY A CA 1
ATOM 1469 C C . GLY A 1 186 ? 14.452 13.851 -27.295 1.00 90.50 186 GLY A C 1
ATOM 1470 O O . GLY A 1 186 ? 15.675 13.914 -27.161 1.00 90.50 186 GLY A O 1
ATOM 1471 N N . LEU A 1 187 ? 13.623 14.201 -26.302 1.00 91.62 187 LEU A N 1
ATOM 1472 C CA . LEU A 1 187 ? 14.102 14.635 -24.986 1.00 91.62 187 LEU A CA 1
ATOM 1473 C C . LEU A 1 187 ? 14.733 13.463 -24.226 1.00 91.62 187 LEU A C 1
ATOM 1475 O O . LEU A 1 187 ? 15.848 13.581 -23.712 1.00 91.62 187 LEU A O 1
ATOM 1479 N N . TRP A 1 188 ? 14.029 12.333 -24.173 1.00 91.75 188 TRP A N 1
ATOM 1480 C CA . TRP A 1 188 ? 14.516 11.125 -23.511 1.00 91.75 188 TRP A CA 1
ATOM 1481 C C . TRP A 1 188 ? 15.728 10.532 -24.212 1.00 91.75 188 TRP A C 1
ATOM 1483 O O . TRP A 1 188 ? 16.685 10.134 -23.550 1.00 91.75 188 TRP A O 1
ATOM 1493 N N . GLU A 1 189 ? 15.734 10.573 -25.540 1.00 89.69 189 GLU A N 1
ATOM 1494 C CA . GLU A 1 189 ? 16.856 10.142 -26.354 1.00 89.69 189 GLU A CA 1
ATOM 1495 C C . GLU A 1 189 ? 18.135 10.896 -25.986 1.00 89.69 189 GLU A C 1
ATOM 1497 O O . GLU A 1 189 ? 19.193 10.284 -25.807 1.00 89.69 189 GLU A O 1
ATOM 1502 N N . TRP A 1 190 ? 18.032 12.218 -25.844 1.00 87.94 190 TRP A N 1
ATOM 1503 C CA . TRP A 1 190 ? 19.151 13.055 -25.442 1.00 87.94 190 TRP A CA 1
ATOM 1504 C C . TRP A 1 190 ? 19.601 12.759 -24.005 1.00 87.94 190 TRP A C 1
ATOM 1506 O O . TRP A 1 190 ? 20.805 12.720 -23.732 1.00 87.94 190 TRP A O 1
ATOM 1516 N N . LEU A 1 191 ? 18.665 12.542 -23.075 1.00 88.62 191 LEU A N 1
ATOM 1517 C CA . LEU A 1 191 ? 18.961 12.209 -21.674 1.00 88.62 191 LEU A CA 1
ATOM 1518 C C . LEU A 1 191 ? 19.601 10.823 -21.505 1.00 88.62 191 LEU A C 1
ATOM 1520 O O . LEU A 1 191 ? 20.440 10.662 -20.623 1.00 88.62 191 LEU A O 1
ATOM 1524 N N . GLY A 1 192 ? 19.254 9.858 -22.357 1.00 85.38 192 GLY A N 1
ATOM 1525 C CA . GLY A 1 192 ? 19.820 8.505 -22.362 1.00 85.38 192 GLY A CA 1
ATOM 1526 C C . GLY A 1 192 ? 21.227 8.396 -22.960 1.00 85.38 192 GLY A C 1
ATOM 1527 O O . GLY A 1 192 ? 21.793 7.307 -23.000 1.00 85.38 192 GLY A O 1
ATOM 1528 N N . LEU A 1 193 ? 21.818 9.491 -23.451 1.00 86.38 193 LEU A N 1
ATOM 1529 C CA . LEU A 1 193 ? 23.198 9.485 -23.941 1.00 86.38 193 LEU A CA 1
ATOM 1530 C C . LEU A 1 193 ? 24.191 9.369 -22.782 1.00 86.38 193 LEU A C 1
ATOM 1532 O O . LEU A 1 193 ? 24.171 10.175 -21.849 1.00 86.38 193 LEU A O 1
ATOM 1536 N N . GLN A 1 194 ? 25.144 8.443 -22.899 1.00 81.44 194 GLN A N 1
ATOM 1537 C CA . GLN A 1 194 ? 26.309 8.420 -22.020 1.00 81.44 194 GLN A CA 1
ATOM 1538 C C . GLN A 1 194 ? 27.178 9.649 -22.286 1.00 81.44 194 GLN A C 1
ATOM 1540 O O . GLN A 1 194 ? 27.657 9.874 -23.397 1.00 81.44 194 GLN A O 1
ATOM 1545 N N . ARG A 1 195 ? 27.385 10.459 -21.250 1.00 82.19 195 ARG A N 1
ATOM 1546 C CA . ARG A 1 195 ? 28.209 11.667 -21.316 1.00 82.19 195 ARG A CA 1
ATOM 1547 C C . ARG A 1 195 ? 29.417 11.473 -20.428 1.00 82.19 195 ARG A C 1
ATOM 1549 O O . ARG A 1 195 ? 29.276 11.088 -19.268 1.00 82.19 195 ARG A O 1
ATOM 1556 N N . LEU A 1 196 ? 30.596 11.777 -20.962 1.00 84.81 196 LEU A N 1
ATOM 1557 C CA . LEU A 1 196 ? 31.795 11.830 -20.141 1.00 84.81 196 LEU A CA 1
ATOM 1558 C C . LEU A 1 196 ? 31.622 12.934 -19.099 1.00 84.81 196 LEU A C 1
ATOM 1560 O O . LEU A 1 196 ? 31.316 14.083 -19.423 1.00 84.81 196 LEU A O 1
ATOM 1564 N N . SER A 1 197 ? 31.833 12.580 -17.839 1.00 85.62 197 SER A N 1
ATOM 1565 C CA . SER A 1 197 ? 31.976 13.564 -16.776 1.00 85.62 197 SER A CA 1
ATOM 1566 C C . SER A 1 197 ? 33.222 14.417 -17.016 1.00 85.62 197 SER A C 1
ATOM 1568 O O . SER A 1 197 ? 34.198 13.970 -17.625 1.00 85.62 197 SER A O 1
ATOM 1570 N N . THR A 1 198 ? 33.234 15.634 -16.471 1.00 86.25 198 THR A N 1
ATOM 1571 C CA . THR A 1 198 ? 34.397 16.533 -16.538 1.00 86.25 198 THR A CA 1
ATOM 1572 C C . THR A 1 198 ? 35.688 15.841 -16.087 1.00 86.25 198 THR A C 1
ATOM 1574 O O . THR A 1 198 ? 36.742 16.061 -16.676 1.00 86.25 198 THR A O 1
ATOM 1577 N N . LEU A 1 199 ? 35.605 14.962 -15.082 1.00 89.25 199 LEU A N 1
ATOM 1578 C CA . LEU A 1 199 ? 36.748 14.203 -14.575 1.00 89.25 199 LEU A CA 1
ATOM 1579 C C . LEU A 1 199 ? 37.285 13.193 -15.603 1.00 89.25 199 LEU A C 1
ATOM 1581 O O . LEU A 1 199 ? 38.495 13.113 -15.799 1.00 89.25 199 LEU A O 1
ATOM 1585 N N . GLN A 1 200 ? 36.402 12.459 -16.286 1.00 89.56 200 GLN A N 1
ATOM 1586 C CA . GLN A 1 200 ? 36.797 11.505 -17.330 1.00 89.56 200 GLN A CA 1
ATOM 1587 C C . GLN A 1 200 ? 37.452 12.221 -18.517 1.00 89.56 200 GLN A C 1
ATOM 1589 O O . GLN A 1 200 ? 38.481 11.772 -19.016 1.00 89.56 200 GLN A O 1
ATOM 1594 N N . VAL A 1 201 ? 36.915 13.379 -18.918 1.00 88.25 201 VAL A N 1
ATOM 1595 C CA . VAL A 1 201 ? 37.514 14.203 -19.982 1.00 88.25 201 VAL A CA 1
ATOM 1596 C C . VAL A 1 201 ? 38.914 14.683 -19.584 1.00 88.25 201 VAL A C 1
ATOM 1598 O O . VAL A 1 201 ? 39.843 14.584 -20.381 1.00 88.25 201 VAL A O 1
ATOM 1601 N N . GLN A 1 202 ? 39.101 15.151 -18.343 1.00 88.81 202 GLN A N 1
ATOM 1602 C CA . GLN A 1 202 ? 40.414 15.580 -17.842 1.00 88.81 202 GLN A CA 1
ATOM 1603 C C . GLN A 1 202 ? 41.447 14.446 -17.806 1.00 88.81 202 GLN A C 1
ATOM 1605 O O . GLN A 1 202 ? 42.629 14.701 -18.031 1.00 88.81 202 GLN A O 1
ATOM 1610 N N . GLN A 1 203 ? 41.024 13.212 -17.518 1.00 89.62 203 GLN A N 1
ATOM 1611 C CA . GLN A 1 203 ? 41.906 12.042 -17.526 1.00 89.62 203 GLN A CA 1
ATOM 1612 C C . GLN A 1 203 ? 42.328 11.635 -18.941 1.00 89.62 203 GLN A C 1
ATOM 1614 O O . GLN A 1 203 ? 43.476 11.253 -19.123 1.00 89.62 203 GLN A O 1
ATOM 1619 N N . MET A 1 204 ? 41.440 11.748 -19.933 1.00 85.38 204 MET A N 1
ATOM 1620 C CA . MET A 1 204 ? 41.755 11.424 -21.332 1.00 85.38 204 MET A CA 1
ATOM 1621 C C . MET A 1 204 ? 42.646 12.462 -22.031 1.00 85.38 204 MET A C 1
ATOM 1623 O O . MET A 1 204 ? 43.237 12.153 -23.060 1.00 85.38 204 MET A O 1
ATOM 1627 N N . PHE A 1 205 ? 42.705 13.695 -21.519 1.00 81.19 205 PHE A N 1
ATOM 1628 C CA . PHE A 1 205 ? 43.483 14.791 -22.114 1.00 81.19 205 PHE A CA 1
ATOM 1629 C C . PHE A 1 205 ? 44.950 14.838 -21.641 1.00 81.19 205 PHE A C 1
ATOM 1631 O O . PHE A 1 205 ? 45.707 15.701 -22.085 1.00 81.19 205 PHE A O 1
ATOM 1638 N N . ARG A 1 206 ? 45.338 13.963 -20.707 1.00 58.00 206 ARG A N 1
ATOM 1639 C CA . ARG A 1 206 ? 46.723 13.787 -20.243 1.00 58.00 206 ARG A CA 1
ATOM 1640 C C . ARG A 1 206 ? 47.397 12.647 -20.989 1.00 58.00 206 ARG A C 1
ATOM 1642 O O . ARG A 1 206 ? 48.629 12.756 -21.164 1.00 58.00 206 ARG A O 1
#